Protein AF-A0A7X6VP36-F1 (afdb_monomer)

Nearest PDB structures (foldseek):
  6t76-assembly1_A  TM=3.256E-01  e=1.589E-01  Nostoc sp. PCC 7120 = FACHB-418
  8ui2-assembly1_B  TM=3.907E-01  e=6.949E-01  synthetic construct
  1vhf-assembly1_A  TM=4.736E-01  e=9.902E-01  Thermotoga maritima
  8umr-assembly1_B  TM=3.464E-01  e=6.176E-01  synthetic construct
  8t6c-assembly1_E  TM=4.194E-01  e=2.133E+00  synthetic construct

Foldseek 3Di:
DVVQLVQLVVQVVVPHARPAFDFDKDWDQDPNDIDTAGGKTKHFDDDVQRDRQADPPPGGPDDTKMKIFQLDQQQDVVRDPDRDDDDPVRNVVSNCGDDPQARMKIWADPPVPPVVVCPVVVVQVVCVVVVHLGWHKDKDWDWDQDPNDIDTPGIIITTGDPDQSSCVVPPPDNDPVDDDDDDADDDPDGDD

Mean predicted aligned error: 4.95 Å

Secondary structure (DSSP, 8-state):
-HHHHHHHHHHHTTT----PPEEEEEEEEETTEEEEEEEEEEEEE-SSS----EETTTEE-S--EEEEETT-----TTT-SSPPP--HHHHHHHHT--BTTBSEEEEEE-TT--TTS-HHHHHHHHHHHTT-----EEEEEEEEEETTEEEEEEEEEEEE--SHHHHHTT-SSS-SS---------SSS---

Structure (mmCIF, N/CA/C/O backbone):
data_AF-A0A7X6VP36-F1
#
_entry.id   AF-A0A7X6VP36-F1
#
loop_
_atom_site.group_PDB
_atom_site.id
_atom_site.type_symbol
_atom_site.label_atom_id
_atom_site.label_alt_id
_atom_site.label_comp_id
_atom_site.label_asym_id
_atom_site.label_entity_id
_atom_site.label_seq_id
_atom_site.pdbx_PDB_ins_code
_atom_site.Cartn_x
_atom_site.Cartn_y
_atom_site.Cartn_z
_atom_site.occupancy
_atom_site.B_iso_or_equiv
_atom_site.auth_seq_id
_atom_site.auth_comp_id
_atom_site.auth_asym_id
_atom_site.auth_atom_id
_atom_site.pdbx_PDB_model_num
ATOM 1 N N . MET A 1 1 ? 5.344 2.364 -13.047 1.00 89.88 1 MET A N 1
ATOM 2 C CA . MET A 1 1 ? 6.348 1.336 -12.686 1.00 89.88 1 MET A CA 1
ATOM 3 C C . MET A 1 1 ? 7.775 1.861 -12.739 1.00 89.88 1 MET A C 1
ATOM 5 O O . MET A 1 1 ? 8.412 1.843 -11.697 1.00 89.88 1 MET A O 1
ATOM 9 N N . ALA A 1 2 ? 8.239 2.433 -13.858 1.00 93.25 2 ALA A N 1
ATOM 10 C CA . ALA A 1 2 ? 9.587 3.017 -13.974 1.00 93.25 2 ALA A CA 1
ATOM 11 C C . ALA A 1 2 ? 10.001 3.934 -12.802 1.00 93.25 2 ALA A C 1
ATOM 13 O O . ALA A 1 2 ? 11.064 3.746 -12.230 1.00 93.25 2 ALA A O 1
ATOM 14 N N . LEU A 1 3 ? 9.132 4.860 -12.380 1.00 94.75 3 LEU A N 1
ATOM 15 C CA . LEU A 1 3 ? 9.426 5.753 -11.250 1.00 94.75 3 LEU A CA 1
ATOM 16 C C . LEU A 1 3 ? 9.590 5.017 -9.908 1.00 94.75 3 LEU A C 1
ATOM 18 O O . LEU A 1 3 ? 10.405 5.422 -9.092 1.00 94.75 3 LEU A O 1
ATOM 22 N N . ILE A 1 4 ? 8.841 3.932 -9.679 1.00 95.88 4 ILE A N 1
ATOM 23 C CA . ILE A 1 4 ? 8.968 3.118 -8.457 1.00 95.88 4 ILE A CA 1
ATOM 24 C C . ILE A 1 4 ? 10.295 2.346 -8.475 1.00 95.88 4 ILE A C 1
ATOM 26 O O . ILE A 1 4 ? 10.935 2.207 -7.439 1.00 95.88 4 ILE A O 1
ATOM 30 N N . GLN A 1 5 ? 10.707 1.853 -9.647 1.00 96.56 5 GLN A N 1
ATOM 31 C CA . GLN A 1 5 ? 12.003 1.198 -9.838 1.00 96.56 5 GLN A CA 1
ATOM 32 C C . GLN A 1 5 ? 13.158 2.181 -9.587 1.00 96.56 5 GLN A C 1
ATOM 34 O O . GLN A 1 5 ? 14.056 1.879 -8.810 1.00 96.56 5 GLN A O 1
ATOM 39 N N . GLN A 1 6 ? 13.080 3.387 -10.156 1.00 96.19 6 GLN A N 1
ATOM 40 C CA . GLN A 1 6 ? 14.066 4.449 -9.941 1.00 96.19 6 GLN A CA 1
ATOM 41 C C . GLN A 1 6 ? 14.167 4.852 -8.462 1.00 96.19 6 GLN A C 1
ATOM 43 O O . GLN A 1 6 ? 15.263 5.015 -7.933 1.00 96.19 6 GLN A O 1
ATOM 48 N N . ASP A 1 7 ? 13.026 4.979 -7.775 1.00 96.00 7 ASP A N 1
ATOM 49 C CA . ASP A 1 7 ? 13.000 5.243 -6.334 1.00 96.00 7 ASP A CA 1
ATOM 50 C C . ASP A 1 7 ? 13.691 4.143 -5.536 1.00 96.00 7 ASP A C 1
ATOM 52 O O . ASP A 1 7 ? 14.397 4.421 -4.569 1.00 96.00 7 ASP A O 1
ATOM 56 N N . TYR A 1 8 ? 13.461 2.885 -5.906 1.00 96.06 8 TYR A N 1
ATOM 57 C CA . TYR A 1 8 ? 14.106 1.761 -5.249 1.00 96.06 8 TYR A CA 1
ATOM 58 C C . TYR A 1 8 ? 15.624 1.820 -5.421 1.00 96.06 8 TYR A C 1
ATOM 60 O O . TYR A 1 8 ? 16.329 1.793 -4.419 1.00 96.06 8 TYR A O 1
ATOM 68 N N . GLU A 1 9 ? 16.116 1.976 -6.649 1.00 96.12 9 GLU A N 1
ATOM 69 C CA . GLU A 1 9 ? 17.551 2.054 -6.948 1.00 96.12 9 GLU A CA 1
ATOM 70 C C . GLU A 1 9 ? 18.235 3.209 -6.209 1.00 96.12 9 GLU A C 1
ATOM 72 O O . GLU A 1 9 ? 19.286 3.016 -5.596 1.00 96.12 9 GLU A O 1
ATOM 77 N N . TYR A 1 10 ? 17.612 4.394 -6.209 1.00 95.25 10 TYR A N 1
ATOM 78 C CA . TYR A 1 10 ? 18.145 5.562 -5.515 1.00 95.25 10 TYR A CA 1
ATOM 79 C C . TYR A 1 10 ? 18.281 5.307 -4.012 1.00 95.25 10 TYR A C 1
ATOM 81 O O . TYR A 1 10 ? 19.385 5.401 -3.481 1.00 95.25 10 TYR A O 1
ATOM 89 N N . TYR A 1 11 ? 17.200 4.926 -3.326 1.00 93.69 11 TYR A N 1
ATOM 90 C CA . TYR A 1 11 ? 17.241 4.733 -1.872 1.00 93.69 11 TYR A CA 1
ATOM 91 C C . TYR A 1 11 ? 18.073 3.518 -1.451 1.00 93.69 11 TYR A C 1
ATOM 93 O O . TYR A 1 11 ? 18.743 3.562 -0.420 1.00 93.69 11 TYR A O 1
ATOM 101 N N . GLN A 1 12 ? 18.101 2.463 -2.265 1.00 91.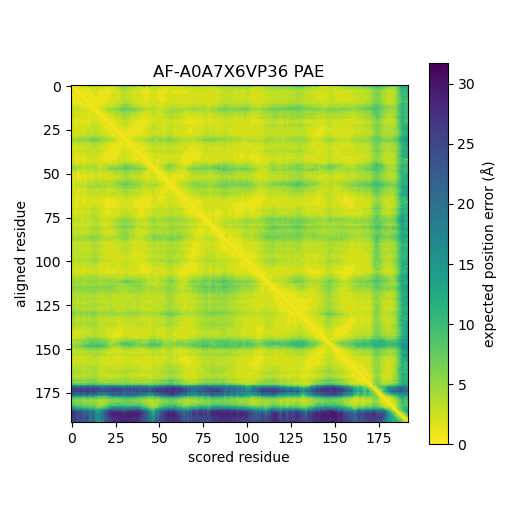56 12 GLN A N 1
ATOM 102 C CA . GLN A 1 12 ? 18.931 1.288 -2.014 1.00 91.56 12 GLN A CA 1
ATOM 103 C C . GLN A 1 12 ? 20.431 1.623 -2.048 1.00 91.56 12 GLN A C 1
ATOM 105 O O . GLN A 1 12 ? 21.197 0.988 -1.324 1.00 91.56 12 GLN A O 1
ATOM 110 N N . SER A 1 13 ? 20.855 2.624 -2.833 1.00 92.75 13 SER A N 1
ATOM 111 C CA . SER A 1 13 ? 22.270 3.024 -2.942 1.00 92.75 13 SER A CA 1
ATOM 112 C C . SER A 1 13 ? 22.881 3.560 -1.638 1.00 92.75 13 SER A C 1
ATOM 114 O O . SER A 1 13 ? 24.100 3.543 -1.482 1.00 92.75 13 SER A O 1
ATOM 116 N N . PHE A 1 14 ? 22.045 3.979 -0.685 1.00 91.75 14 PHE A N 1
ATOM 117 C CA . PHE A 1 14 ? 22.441 4.413 0.658 1.00 91.75 14 PHE A CA 1
ATOM 118 C C . PHE A 1 14 ? 21.705 3.626 1.756 1.00 91.75 14 PHE A C 1
ATOM 120 O O . PHE A 1 14 ? 21.411 4.159 2.823 1.00 91.75 14 PHE A O 1
ATOM 127 N N . ASP A 1 15 ? 21.404 2.352 1.470 1.00 87.81 15 ASP A N 1
ATOM 128 C CA . ASP A 1 15 ? 20.788 1.377 2.386 1.00 87.81 15 ASP A CA 1
ATOM 129 C C . ASP A 1 15 ? 19.490 1.870 3.047 1.00 87.81 15 ASP A C 1
ATOM 131 O O . ASP A 1 15 ? 19.207 1.654 4.226 1.00 87.81 15 ASP A O 1
ATOM 135 N N . SER A 1 16 ? 18.673 2.574 2.266 1.00 89.44 16 SER A N 1
ATOM 136 C CA . SER A 1 16 ? 17.416 3.150 2.718 1.00 89.44 16 SER A CA 1
ATOM 137 C C . SER A 1 16 ? 16.227 2.603 1.937 1.00 89.44 16 SER A C 1
ATOM 139 O O . SER A 1 16 ? 16.328 2.036 0.848 1.00 89.44 16 SER A O 1
ATOM 141 N N . LYS A 1 17 ? 15.038 2.772 2.515 1.00 90.38 17 LYS A N 1
ATOM 142 C CA . LYS A 1 17 ? 13.768 2.355 1.915 1.00 90.38 17 LYS A CA 1
ATOM 143 C C . LYS A 1 17 ? 13.077 3.590 1.374 1.00 90.38 17 LYS A C 1
ATOM 145 O O . LYS A 1 17 ? 12.781 4.497 2.145 1.00 90.38 17 LYS A O 1
ATOM 150 N N . SER A 1 18 ? 12.716 3.582 0.091 1.00 92.94 18 SER A N 1
ATOM 151 C CA . SER A 1 18 ? 11.994 4.721 -0.478 1.00 92.94 18 SER A CA 1
ATOM 152 C C . SER A 1 18 ? 10.676 5.004 0.272 1.00 92.94 18 SER A C 1
ATOM 154 O O . SER A 1 18 ? 9.800 4.123 0.376 1.00 92.94 18 SER A O 1
ATOM 156 N N . PRO A 1 19 ? 10.495 6.234 0.788 1.00 92.69 19 PRO A N 1
ATOM 157 C CA . PRO A 1 19 ? 9.240 6.690 1.367 1.00 92.69 19 PRO A CA 1
ATOM 158 C C . PRO A 1 19 ? 8.279 7.242 0.301 1.00 92.69 19 PRO A C 1
ATOM 160 O O . PRO A 1 19 ? 7.146 7.601 0.627 1.00 92.69 19 PRO A O 1
ATOM 163 N N . ILE A 1 20 ? 8.714 7.346 -0.958 1.00 96.50 20 ILE A N 1
ATOM 164 C CA . ILE A 1 20 ? 8.001 8.068 -2.013 1.00 96.50 20 ILE A CA 1
ATOM 165 C C . ILE A 1 20 ? 6.844 7.219 -2.546 1.00 96.50 20 ILE A C 1
ATOM 167 O O . ILE A 1 20 ? 7.016 6.051 -2.886 1.00 96.50 20 ILE A O 1
ATOM 171 N N . TYR A 1 21 ? 5.655 7.820 -2.629 1.00 97.81 21 TYR A N 1
ATOM 172 C CA . TYR A 1 21 ? 4.496 7.243 -3.309 1.00 97.81 21 TYR A CA 1
ATOM 173 C C . TYR A 1 21 ? 4.390 7.804 -4.720 1.00 97.81 21 TYR A C 1
ATOM 175 O O . TYR A 1 21 ? 4.393 9.015 -4.909 1.00 97.81 21 TYR A O 1
ATOM 183 N N . ARG A 1 22 ? 4.224 6.943 -5.718 1.00 96.94 22 ARG A N 1
ATOM 184 C CA . ARG A 1 22 ? 3.915 7.349 -7.092 1.00 96.94 22 ARG A CA 1
ATOM 185 C C . ARG A 1 22 ? 2.406 7.336 -7.315 1.00 96.94 22 ARG A C 1
ATOM 187 O O . ARG A 1 22 ? 1.693 6.614 -6.629 1.00 96.94 22 ARG A O 1
ATOM 194 N N . LYS A 1 23 ? 1.913 8.180 -8.221 1.00 96.31 23 LYS A N 1
ATOM 195 C CA . LYS A 1 23 ? 0.483 8.244 -8.554 1.00 96.31 23 LYS A CA 1
ATOM 196 C C . LYS A 1 23 ? 0.081 7.002 -9.352 1.00 96.31 23 LYS A C 1
ATOM 198 O O . LYS A 1 23 ? 0.800 6.617 -10.274 1.00 96.31 23 LYS A O 1
ATOM 203 N N . ALA A 1 24 ? -1.053 6.416 -9.001 1.00 96.44 24 ALA A N 1
ATOM 204 C CA . ALA A 1 24 ? -1.748 5.399 -9.775 1.00 96.44 24 ALA A CA 1
ATOM 205 C C . ALA A 1 24 ? -3.251 5.507 -9.518 1.00 96.44 24 ALA A C 1
ATOM 207 O O . ALA A 1 24 ? -3.659 5.939 -8.442 1.00 96.44 24 ALA A O 1
ATOM 208 N N . ASP A 1 25 ? -4.060 5.067 -10.469 1.00 97.44 25 ASP A N 1
ATOM 209 C CA . ASP A 1 25 ? -5.490 4.888 -10.245 1.00 97.44 25 ASP A CA 1
ATOM 210 C C . ASP A 1 25 ? -5.743 3.443 -9.823 1.00 97.44 25 ASP A C 1
ATOM 212 O O . ASP A 1 25 ? -5.027 2.524 -10.233 1.00 97.44 25 ASP A O 1
ATOM 216 N N . VAL A 1 26 ? -6.727 3.235 -8.954 1.00 97.50 26 VAL A N 1
ATOM 217 C CA . VAL A 1 26 ? -7.024 1.915 -8.398 1.00 97.50 26 VAL A CA 1
ATOM 218 C C . VAL A 1 26 ? -8.506 1.622 -8.536 1.00 97.50 26 VAL A C 1
ATOM 220 O O . VAL A 1 26 ? -9.356 2.435 -8.180 1.00 97.50 26 VAL A O 1
ATOM 223 N N . THR A 1 27 ? -8.798 0.418 -9.020 1.00 97.75 27 THR A N 1
ATOM 224 C CA . THR A 1 27 ? -10.148 -0.138 -9.069 1.00 97.75 27 THR A CA 1
ATOM 225 C C . THR A 1 27 ? -10.225 -1.337 -8.134 1.00 97.75 27 THR A C 1
ATOM 227 O O . THR A 1 27 ? -9.460 -2.288 -8.286 1.00 97.75 27 THR A O 1
ATOM 230 N N . PHE A 1 28 ? -11.163 -1.313 -7.191 1.00 97.44 28 PHE A N 1
ATOM 231 C CA . PHE A 1 28 ? -11.532 -2.477 -6.390 1.00 97.44 28 PHE A CA 1
ATOM 232 C C . PHE A 1 28 ? -12.820 -3.071 -6.936 1.00 97.44 28 PHE A C 1
ATOM 234 O O . PHE A 1 28 ? -13.793 -2.351 -7.148 1.00 97.44 28 PHE A O 1
ATOM 241 N N . ILE A 1 29 ? -12.832 -4.386 -7.134 1.00 97.38 29 ILE A N 1
ATOM 242 C CA . ILE A 1 29 ? -14.022 -5.134 -7.535 1.00 97.38 29 ILE A CA 1
ATOM 243 C C . ILE A 1 29 ? -14.339 -6.103 -6.400 1.00 97.38 29 ILE A C 1
ATOM 245 O O . ILE A 1 29 ? -13.592 -7.053 -6.172 1.00 97.38 29 ILE A O 1
ATOM 249 N N . ILE A 1 30 ? -15.418 -5.844 -5.666 1.00 96.00 30 ILE A N 1
ATOM 250 C CA . ILE A 1 30 ? -15.816 -6.620 -4.485 1.00 96.00 30 ILE A CA 1
ATOM 251 C C . ILE A 1 30 ? -17.240 -7.100 -4.709 1.00 96.00 30 ILE A C 1
ATOM 253 O O . ILE A 1 30 ? -18.152 -6.286 -4.826 1.00 96.00 30 ILE A O 1
ATOM 257 N N . ASN A 1 31 ? -17.439 -8.417 -4.793 1.00 95.25 31 ASN A N 1
ATOM 258 C CA . ASN A 1 31 ? -18.754 -9.025 -5.033 1.00 95.25 31 ASN A CA 1
ATOM 259 C C . ASN A 1 31 ? -19.493 -8.413 -6.245 1.00 95.25 31 ASN A C 1
ATOM 261 O O . ASN A 1 31 ? -20.701 -8.200 -6.207 1.00 95.25 31 ASN A O 1
ATOM 265 N N . GLY A 1 32 ? -18.750 -8.080 -7.308 1.00 95.69 32 GLY A N 1
ATOM 266 C CA . GLY A 1 32 ? -19.277 -7.445 -8.524 1.00 95.69 32 GLY A CA 1
ATOM 267 C C . GLY A 1 32 ? -19.464 -5.923 -8.448 1.00 95.69 32 GLY A C 1
ATOM 268 O O . GLY A 1 32 ? -19.711 -5.301 -9.476 1.00 95.69 32 GLY A O 1
ATOM 269 N N . VAL A 1 33 ? -19.301 -5.304 -7.275 1.00 97.38 33 VAL A N 1
ATOM 270 C CA . VAL A 1 33 ? -19.364 -3.846 -7.102 1.00 97.38 33 VAL A CA 1
ATOM 271 C C . VAL A 1 33 ? -17.997 -3.228 -7.373 1.00 97.38 33 VAL A C 1
ATOM 273 O O . VAL A 1 33 ? -16.982 -3.695 -6.854 1.00 97.38 33 VAL A O 1
ATOM 276 N N . ILE A 1 34 ? -17.982 -2.169 -8.182 1.00 97.75 34 ILE A N 1
ATOM 277 C CA . ILE A 1 34 ? -16.771 -1.462 -8.598 1.00 97.75 34 ILE A CA 1
ATOM 278 C C . ILE A 1 34 ? -16.602 -0.195 -7.756 1.00 97.75 34 ILE A C 1
ATOM 280 O O . ILE A 1 34 ? -17.493 0.651 -7.711 1.00 97.75 34 ILE A O 1
ATOM 284 N N . TYR A 1 35 ? -15.430 -0.042 -7.144 1.00 97.56 35 TYR A N 1
ATOM 285 C CA . TYR A 1 35 ? -15.003 1.172 -6.455 1.00 97.56 35 TYR A CA 1
ATOM 286 C C . TYR A 1 35 ? -13.754 1.717 -7.139 1.00 97.56 35 TYR A C 1
ATOM 288 O O . TYR A 1 35 ? -12.720 1.048 -7.166 1.00 97.56 35 TYR A O 1
ATOM 296 N N . PHE A 1 36 ? -13.841 2.927 -7.680 1.00 97.75 36 PHE A N 1
ATOM 297 C CA . PHE A 1 36 ? -12.750 3.566 -8.407 1.00 97.75 36 PHE A CA 1
ATOM 298 C C . PHE A 1 36 ? -12.174 4.742 -7.618 1.00 97.75 36 PHE A C 1
ATOM 300 O O . PHE A 1 36 ? -12.916 5.567 -7.086 1.00 97.75 36 PHE A O 1
ATOM 307 N N . TYR A 1 37 ? -10.846 4.810 -7.552 1.00 97.94 37 TYR A N 1
ATOM 308 C CA . TYR A 1 37 ? -10.106 5.869 -6.882 1.00 97.94 37 TYR A CA 1
ATOM 309 C C . TYR A 1 37 ? -8.991 6.383 -7.788 1.00 97.94 37 TYR A C 1
ATOM 311 O O . TYR A 1 37 ? -8.034 5.663 -8.075 1.00 97.94 37 TYR A O 1
ATOM 319 N N . GLU A 1 38 ? -9.082 7.654 -8.164 1.00 97.31 38 GLU A N 1
ATOM 320 C CA . GLU A 1 38 ? -8.028 8.341 -8.910 1.00 97.31 38 GLU A CA 1
ATOM 321 C C . GLU A 1 38 ? -6.899 8.814 -7.996 1.00 97.31 38 GLU A C 1
ATOM 323 O O . GLU A 1 38 ? -7.114 9.158 -6.825 1.00 97.31 38 GLU A O 1
ATOM 328 N N . GLU A 1 39 ? -5.691 8.908 -8.544 1.00 96.50 39 GLU A N 1
ATOM 329 C CA . GLU A 1 39 ? -4.514 9.456 -7.871 1.00 96.50 39 GLU A CA 1
ATOM 330 C C . GLU A 1 39 ? -4.307 8.868 -6.459 1.00 96.50 39 GLU A C 1
ATOM 332 O O . GLU A 1 39 ? -4.169 9.591 -5.466 1.00 96.50 39 GLU A O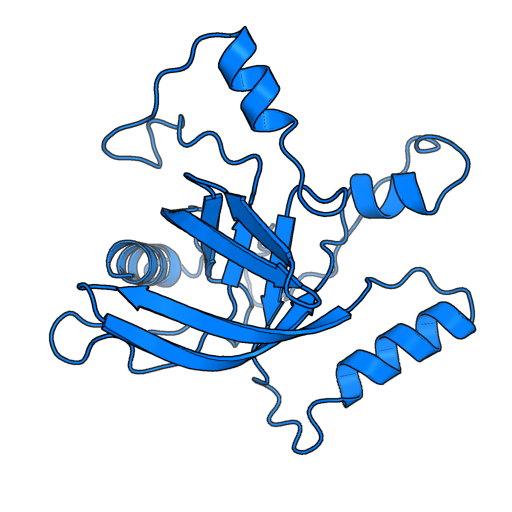 1
ATOM 337 N N . VAL A 1 40 ? -4.333 7.546 -6.339 1.00 98.31 40 VAL A N 1
ATOM 338 C CA . VAL A 1 40 ? -3.893 6.814 -5.149 1.00 98.31 40 VAL A CA 1
ATOM 339 C C . VAL A 1 40 ? -2.366 6.755 -5.149 1.00 98.31 40 VAL A C 1
ATOM 341 O O . VAL A 1 40 ? -1.715 6.609 -6.185 1.00 98.31 40 VAL A O 1
ATOM 344 N N . GLY A 1 41 ? -1.757 6.904 -3.976 1.00 98.25 41 GLY A N 1
ATOM 345 C CA . GLY A 1 41 ? -0.322 6.702 -3.824 1.00 98.25 41 GLY A CA 1
ATOM 346 C C . GLY A 1 41 ? 0.003 5.215 -3.830 1.00 98.25 41 GLY A C 1
ATOM 347 O O . GLY A 1 41 ? -0.566 4.484 -3.033 1.00 98.25 41 GLY A O 1
ATOM 348 N N . ILE A 1 42 ? 0.959 4.775 -4.644 1.00 98.06 42 ILE A N 1
ATOM 349 C CA . ILE A 1 42 ? 1.510 3.415 -4.639 1.00 98.06 42 ILE A CA 1
ATOM 350 C C . ILE A 1 42 ? 3.030 3.450 -4.445 1.0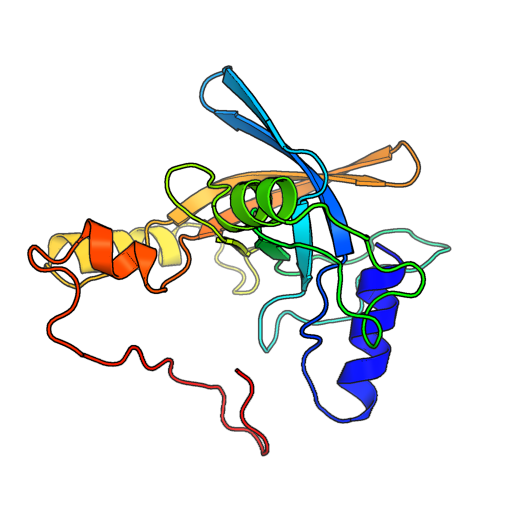0 98.06 42 ILE A C 1
ATOM 352 O O . ILE A 1 42 ? 3.727 4.256 -5.062 1.00 98.06 42 ILE A O 1
ATOM 356 N N . ARG A 1 43 ? 3.571 2.582 -3.586 1.00 97.12 43 ARG A N 1
ATOM 357 C CA . ARG A 1 43 ? 5.027 2.414 -3.409 1.00 97.12 43 ARG A CA 1
ATOM 358 C C . ARG A 1 43 ? 5.420 0.990 -3.058 1.00 97.12 43 ARG A C 1
ATOM 360 O O . ARG A 1 43 ? 4.572 0.206 -2.638 1.00 97.12 43 ARG A O 1
ATOM 367 N N . MET A 1 44 ? 6.716 0.687 -3.142 1.00 96.19 44 MET A N 1
ATOM 368 C CA . MET A 1 44 ? 7.249 -0.594 -2.676 1.00 96.19 44 MET A CA 1
ATOM 369 C C . MET A 1 44 ? 7.180 -0.750 -1.153 1.00 96.19 44 MET A C 1
ATOM 371 O O . MET A 1 44 ? 7.516 0.166 -0.389 1.00 96.19 44 MET A O 1
ATOM 375 N N . LYS A 1 45 ? 6.875 -1.967 -0.700 1.00 93.50 45 LYS A N 1
ATOM 376 C CA . LYS A 1 45 ? 6.879 -2.347 0.715 1.00 93.50 45 LYS A CA 1
ATOM 377 C C . LYS A 1 45 ? 7.737 -3.593 0.991 1.00 93.50 45 LYS A C 1
ATOM 379 O O . LYS A 1 45 ? 7.972 -4.420 0.118 1.00 93.50 45 LYS A O 1
ATOM 384 N N . GLY A 1 46 ? 8.165 -3.710 2.250 1.00 89.12 46 GLY A N 1
ATOM 385 C CA . GLY A 1 46 ? 8.765 -4.902 2.856 1.00 89.12 46 GLY A CA 1
ATOM 386 C C . GLY A 1 46 ? 10.293 -4.911 2.856 1.00 89.12 46 GLY A C 1
ATOM 387 O O . GLY A 1 46 ? 10.937 -4.193 2.101 1.00 89.12 46 GLY A O 1
ATOM 388 N N . ASN A 1 47 ? 10.889 -5.652 3.784 1.00 82.88 47 ASN A N 1
ATOM 389 C CA . ASN A 1 47 ? 12.338 -5.599 4.002 1.00 82.88 47 ASN A CA 1
ATOM 390 C C . ASN A 1 47 ? 13.076 -6.471 2.984 1.00 82.88 47 ASN A C 1
ATOM 392 O O . ASN A 1 47 ? 13.941 -5.986 2.275 1.00 82.88 47 ASN A O 1
ATOM 396 N N . THR A 1 48 ? 12.663 -7.731 2.857 1.00 83.81 48 THR A N 1
ATOM 397 C CA . THR A 1 48 ? 13.274 -8.729 1.963 1.00 83.81 48 THR A CA 1
ATOM 398 C C . THR A 1 48 ? 12.545 -8.880 0.624 1.00 83.81 48 THR A C 1
ATOM 400 O O . THR A 1 48 ? 12.970 -9.637 -0.244 1.00 83.81 48 THR A O 1
ATOM 403 N N . SER A 1 49 ? 11.415 -8.190 0.453 1.00 87.88 49 SER A N 1
ATOM 404 C CA . SER A 1 49 ? 10.584 -8.214 -0.758 1.00 87.88 49 SER A CA 1
ATOM 405 C C . SER A 1 49 ? 10.845 -7.042 -1.703 1.00 87.88 49 SER A C 1
ATOM 407 O O . SER A 1 49 ? 10.277 -7.022 -2.792 1.00 87.88 49 SER A O 1
ATOM 409 N N . ARG A 1 50 ? 11.638 -6.049 -1.279 1.00 90.81 50 ARG A N 1
ATOM 410 C CA . ARG A 1 50 ? 12.076 -4.932 -2.123 1.00 90.81 50 ARG A CA 1
ATOM 411 C C . ARG A 1 50 ? 13.248 -5.395 -2.973 1.00 90.81 50 ARG A C 1
ATOM 413 O O . ARG A 1 50 ? 14.255 -5.844 -2.437 1.00 90.81 50 ARG A O 1
ATOM 420 N N . ARG A 1 51 ? 13.069 -5.321 -4.283 1.00 93.31 51 ARG A N 1
ATOM 421 C CA . ARG A 1 51 ? 14.017 -5.775 -5.297 1.00 93.31 51 ARG A CA 1
ATOM 422 C C . ARG A 1 51 ? 13.701 -5.093 -6.617 1.00 93.31 51 ARG A C 1
ATOM 424 O O . ARG A 1 51 ? 12.612 -4.535 -6.778 1.00 93.31 51 ARG A O 1
ATOM 431 N N . ASN A 1 52 ? 14.637 -5.192 -7.554 1.00 96.12 52 ASN A N 1
ATOM 432 C CA . ASN A 1 52 ? 14.373 -4.836 -8.939 1.00 96.12 52 ASN A CA 1
ATOM 433 C C . ASN A 1 52 ? 13.214 -5.688 -9.455 1.00 96.12 52 ASN A C 1
ATOM 435 O O . ASN A 1 52 ? 13.183 -6.895 -9.226 1.00 96.12 52 ASN A O 1
ATOM 439 N N . PHE A 1 53 ? 12.256 -5.039 -10.102 1.00 95.44 53 PHE A N 1
ATOM 440 C CA . PHE A 1 53 ? 11.022 -5.694 -10.536 1.00 95.44 53 PHE A CA 1
ATOM 441 C C . PHE A 1 53 ? 10.548 -5.232 -11.905 1.00 95.44 53 PHE A C 1
ATOM 443 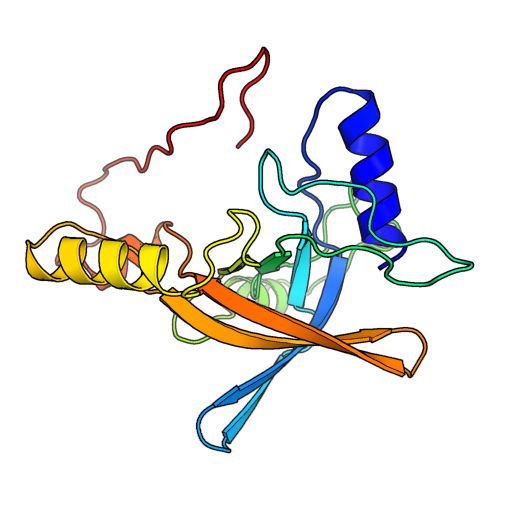O O . PHE A 1 53 ? 9.678 -5.865 -12.491 1.00 95.44 53 PHE A O 1
ATOM 450 N N . TYR A 1 54 ? 11.077 -4.111 -12.397 1.00 95.38 54 TYR A N 1
ATOM 451 C CA . TYR A 1 54 ? 10.670 -3.520 -13.656 1.00 95.38 54 TYR A CA 1
ATOM 452 C C . TYR A 1 54 ? 11.882 -3.019 -14.432 1.00 95.38 54 TYR A C 1
ATOM 454 O O . TYR A 1 54 ? 12.765 -2.390 -13.857 1.00 95.38 54 TYR A O 1
ATOM 462 N N . ASN A 1 55 ? 11.899 -3.219 -15.747 1.00 93.81 55 ASN A N 1
ATOM 463 C CA . ASN A 1 55 ? 12.803 -2.501 -16.638 1.00 93.81 55 ASN A CA 1
ATOM 464 C C . ASN A 1 55 ? 12.089 -2.110 -17.948 1.00 93.81 55 ASN A C 1
ATOM 466 O O . ASN A 1 55 ? 11.046 -2.676 -18.286 1.00 93.81 55 ASN A O 1
ATOM 470 N N . PRO A 1 56 ? 12.599 -1.117 -18.701 1.00 91.00 56 PRO A N 1
ATOM 471 C CA . PRO A 1 56 ? 11.927 -0.654 -19.910 1.00 91.00 56 PRO A CA 1
ATOM 472 C C . PRO A 1 56 ? 11.833 -1.682 -21.044 1.00 91.00 56 PRO A C 1
ATOM 474 O O . PRO A 1 56 ? 10.981 -1.490 -21.913 1.00 91.00 56 PRO A O 1
ATOM 477 N N . TYR A 1 57 ? 12.671 -2.718 -21.056 1.00 91.25 57 TYR A N 1
ATOM 478 C CA . TYR A 1 57 ? 12.747 -3.704 -22.135 1.00 91.25 57 TYR A CA 1
ATOM 479 C C . TYR A 1 57 ? 11.793 -4.883 -21.898 1.00 91.25 57 TYR A C 1
ATOM 481 O O . TYR A 1 57 ? 11.044 -5.247 -22.797 1.00 91.25 57 TYR A O 1
ATOM 489 N N . GLU A 1 58 ? 11.761 -5.419 -20.679 1.00 90.12 58 GLU A N 1
ATOM 490 C CA . GLU A 1 58 ? 10.981 -6.606 -20.300 1.00 90.12 58 GLU A CA 1
ATOM 491 C C . GLU A 1 58 ? 9.632 -6.254 -19.655 1.00 90.12 58 GLU A C 1
ATOM 493 O O . GLU A 1 58 ? 8.714 -7.066 -19.648 1.00 90.12 58 GLU A O 1
ATOM 498 N N . GLY A 1 59 ? 9.470 -5.030 -19.141 1.00 91.25 59 GLY A N 1
ATOM 499 C CA . GLY A 1 59 ? 8.306 -4.672 -18.332 1.00 91.25 59 GLY A CA 1
ATOM 500 C C . GLY A 1 59 ? 8.482 -5.123 -16.886 1.00 91.25 59 GLY A C 1
ATOM 501 O O . GLY A 1 59 ? 9.577 -4.982 -16.340 1.00 91.25 59 GLY A O 1
ATOM 502 N N . VAL A 1 60 ? 7.405 -5.579 -16.241 1.00 92.25 60 VAL A N 1
ATOM 503 C CA . VAL A 1 60 ? 7.489 -6.154 -14.895 1.00 92.25 60 VAL A CA 1
ATOM 504 C C . VAL A 1 60 ? 8.000 -7.588 -15.027 1.00 92.25 60 VAL A C 1
ATOM 506 O O . VAL A 1 60 ? 7.351 -8.429 -15.630 1.00 92.25 60 VAL A O 1
ATOM 509 N N . PHE A 1 61 ? 9.185 -7.862 -14.491 1.00 93.06 61 PHE A N 1
ATOM 510 C CA . PHE A 1 61 ? 9.802 -9.194 -14.520 1.00 93.06 61 PHE A CA 1
ATOM 511 C C . PHE A 1 61 ? 9.812 -9.856 -13.140 1.00 93.06 61 PHE A C 1
ATOM 513 O O . PHE A 1 61 ? 10.245 -10.998 -12.997 1.00 93.06 61 PHE A O 1
ATOM 520 N N . ASP A 1 62 ? 9.363 -9.138 -12.105 1.00 93.94 62 ASP A N 1
ATOM 521 C CA . ASP A 1 62 ? 9.342 -9.664 -10.752 1.00 93.94 62 ASP A CA 1
ATOM 522 C C . ASP A 1 62 ? 8.189 -9.123 -9.901 1.00 93.94 62 ASP A C 1
ATOM 524 O O . ASP A 1 62 ? 7.621 -8.062 -10.160 1.00 93.94 62 ASP A O 1
ATOM 528 N N . ILE A 1 63 ? 7.866 -9.850 -8.830 1.00 93.50 63 ILE A N 1
ATOM 529 C CA . ILE A 1 63 ? 6.756 -9.526 -7.927 1.00 93.50 63 ILE A CA 1
ATOM 530 C C . ILE A 1 63 ? 7.287 -8.912 -6.626 1.00 93.50 63 ILE A C 1
ATOM 532 O 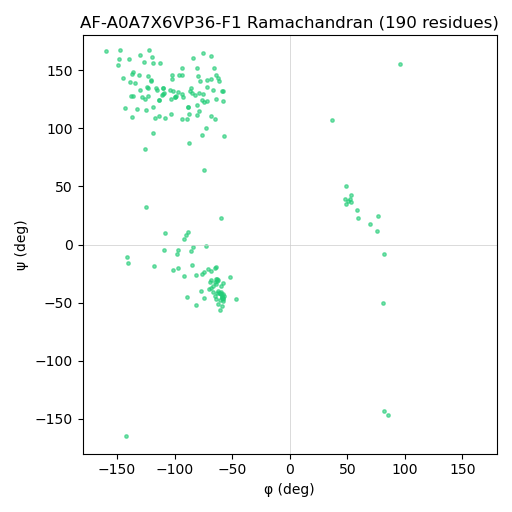O . ILE A 1 63 ? 8.206 -9.438 -5.983 1.00 93.50 63 ILE A O 1
ATOM 536 N N . ILE A 1 64 ? 6.678 -7.805 -6.203 1.00 95.62 64 ILE A N 1
ATOM 537 C CA . ILE A 1 64 ? 7.020 -7.062 -4.983 1.00 95.62 64 ILE A CA 1
ATOM 538 C C . ILE A 1 64 ? 5.775 -6.778 -4.144 1.00 95.62 64 ILE A C 1
ATOM 540 O O . ILE A 1 64 ? 4.650 -6.920 -4.615 1.00 95.62 64 ILE A O 1
ATOM 544 N N . HIS A 1 65 ? 5.952 -6.423 -2.869 1.00 96.69 65 HIS A N 1
ATOM 545 C CA . HIS A 1 65 ? 4.828 -5.917 -2.077 1.00 96.69 65 HIS A CA 1
ATOM 546 C C . HIS A 1 65 ? 4.584 -4.449 -2.419 1.00 96.69 65 HIS A C 1
ATOM 548 O O . HIS A 1 65 ? 5.535 -3.679 -2.593 1.00 96.69 65 HIS A O 1
ATOM 554 N N . TYR A 1 66 ? 3.319 -4.047 -2.410 1.00 97.12 66 TYR A N 1
ATOM 555 C CA . TYR A 1 66 ? 2.920 -2.658 -2.572 1.00 97.12 66 TYR A CA 1
ATOM 556 C C . TYR A 1 66 ? 2.313 -2.115 -1.285 1.00 97.12 66 TYR A C 1
ATOM 558 O O . TYR A 1 66 ? 1.793 -2.848 -0.447 1.00 97.12 66 TYR A O 1
ATOM 566 N N . LYS A 1 67 ? 2.376 -0.799 -1.137 1.00 98.00 67 LYS A N 1
ATOM 567 C CA . LYS A 1 67 ? 1.570 -0.053 -0.182 1.00 98.00 67 LYS A CA 1
ATOM 568 C C . LYS A 1 67 ? 0.781 1.002 -0.931 1.00 98.00 67 LYS A C 1
ATOM 570 O O . LYS A 1 67 ? 1.379 1.790 -1.666 1.00 98.00 67 LYS A O 1
ATOM 575 N N . LEU A 1 68 ? -0.526 1.011 -0.711 1.00 98.44 68 LEU A N 1
ATOM 576 C CA . LEU A 1 68 ? -1.449 2.016 -1.206 1.00 98.44 68 LEU A CA 1
ATOM 577 C C . LEU A 1 68 ? -1.696 3.087 -0.138 1.00 98.44 68 LEU A C 1
ATOM 579 O O . LEU A 1 68 ? -1.703 2.791 1.058 1.00 98.44 68 LEU A O 1
ATOM 583 N N . SER A 1 69 ? -1.893 4.326 -0.577 1.00 98.25 69 SER A N 1
ATOM 584 C CA . SER A 1 69 ? -2.236 5.479 0.255 1.00 98.25 69 SER A CA 1
ATOM 585 C C . SER A 1 69 ? -3.326 6.299 -0.432 1.00 98.25 69 SER A C 1
ATOM 587 O O . SER A 1 69 ? -3.081 6.949 -1.451 1.00 98.25 69 SER A O 1
ATOM 589 N N . PHE A 1 70 ? -4.536 6.273 0.120 1.00 98.19 70 PHE A N 1
ATOM 590 C CA . PHE A 1 70 ? -5.692 7.005 -0.401 1.00 98.19 70 PHE A CA 1
ATOM 591 C C . PHE A 1 70 ? -5.615 8.498 -0.072 1.00 98.19 70 PHE A C 1
ATOM 593 O O . PHE A 1 70 ? -6.125 9.316 -0.840 1.00 98.19 70 PHE A O 1
ATOM 600 N N . SER A 1 71 ? -4.902 8.855 0.999 1.00 97.31 71 SER A N 1
ATOM 601 C CA . SER A 1 71 ? -4.738 10.224 1.493 1.00 97.31 71 SER A CA 1
ATOM 602 C C . SER A 1 71 ? -3.503 10.957 0.944 1.00 97.31 71 SER A C 1
ATOM 604 O O . SER A 1 71 ? -3.222 12.091 1.336 1.00 97.31 71 SER A O 1
ATOM 606 N N . GLN A 1 72 ? -2.755 10.349 0.011 1.00 97.56 72 GLN A N 1
ATOM 607 C CA . GLN A 1 72 ? -1.539 10.947 -0.547 1.00 97.56 72 GLN A CA 1
ATOM 608 C C . GLN A 1 72 ? -1.834 12.247 -1.325 1.00 97.56 72 GLN A C 1
ATOM 610 O O . GLN A 1 72 ? -2.631 12.273 -2.267 1.00 97.56 72 GLN A O 1
ATOM 615 N N . THR A 1 73 ? -1.147 13.327 -0.942 1.00 97.06 73 THR A N 1
ATOM 616 C CA . THR A 1 73 ? -1.338 14.688 -1.479 1.00 97.06 73 THR A CA 1
ATOM 617 C C . THR A 1 73 ? -0.434 15.019 -2.667 1.00 97.06 73 THR A C 1
ATOM 619 O O . THR A 1 73 ? -0.817 15.817 -3.514 1.00 97.06 73 THR A O 1
ATOM 622 N N . PHE A 1 74 ? 0.737 14.383 -2.773 1.00 97.12 74 PHE A N 1
ATOM 623 C CA . PHE A 1 74 ? 1.721 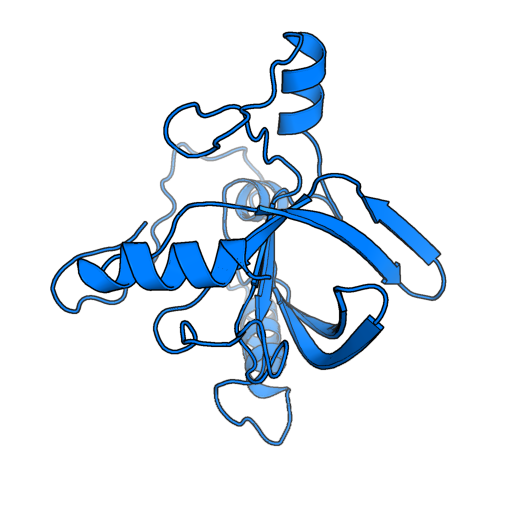14.607 -3.850 1.00 97.12 74 PHE A CA 1
ATOM 624 C C . PHE A 1 74 ? 2.234 16.056 -3.975 1.00 97.12 74 PHE A C 1
ATOM 626 O O . PHE A 1 74 ? 2.573 16.496 -5.066 1.00 97.12 74 PHE A O 1
ATOM 633 N N . ASP A 1 75 ? 2.282 16.792 -2.869 1.00 96.25 75 ASP A N 1
ATOM 634 C CA . ASP A 1 75 ? 2.558 18.236 -2.783 1.00 96.25 75 ASP A CA 1
ATOM 635 C C . ASP A 1 75 ? 3.939 18.569 -2.186 1.00 96.25 75 ASP A C 1
ATOM 637 O O . ASP A 1 75 ? 4.215 19.716 -1.865 1.00 96.25 75 ASP A O 1
ATOM 641 N N . ASN A 1 76 ? 4.809 17.571 -2.000 1.00 95.00 76 ASN A N 1
ATOM 642 C CA . ASN A 1 76 ? 6.159 17.775 -1.470 1.00 95.00 76 ASN A CA 1
ATOM 643 C C . ASN A 1 76 ? 7.158 18.067 -2.605 1.00 95.00 76 ASN A C 1
ATOM 645 O O . ASN A 1 76 ? 7.372 17.214 -3.470 1.00 95.00 76 ASN A O 1
ATOM 649 N N . GLU A 1 77 ? 7.772 19.248 -2.567 1.00 94.75 77 GLU A N 1
ATOM 650 C CA . GLU A 1 77 ? 8.684 19.749 -3.605 1.00 94.75 77 GLU A CA 1
ATOM 651 C C . GLU A 1 77 ? 9.970 18.925 -3.740 1.00 94.75 77 GLU A C 1
ATOM 653 O O . GLU A 1 77 ? 10.443 18.708 -4.851 1.00 94.75 77 GLU A O 1
ATOM 658 N N . ASP A 1 78 ? 10.466 18.351 -2.643 1.00 91.94 78 ASP A N 1
ATOM 659 C CA . ASP A 1 78 ? 11.682 17.530 -2.655 1.00 91.94 78 ASP A CA 1
ATOM 660 C C . ASP A 1 78 ? 11.459 16.134 -3.266 1.00 91.94 78 ASP A C 1
ATOM 662 O O . ASP A 1 78 ? 12.396 15.475 -3.714 1.00 91.94 78 ASP A O 1
ATOM 666 N N . ARG A 1 79 ? 10.215 15.633 -3.258 1.00 90.25 79 ARG A N 1
ATOM 667 C CA . ARG A 1 79 ? 9.873 14.253 -3.664 1.00 90.25 79 ARG A CA 1
ATOM 668 C C . ARG A 1 79 ? 9.284 14.152 -5.068 1.00 90.25 79 ARG A C 1
ATOM 670 O O . ARG A 1 79 ? 9.278 13.063 -5.656 1.00 90.25 79 ARG A O 1
ATOM 677 N N . TYR A 1 80 ? 8.727 15.241 -5.591 1.00 94.44 80 TYR A N 1
ATOM 678 C CA . TYR A 1 80 ? 7.970 15.234 -6.840 1.00 94.44 80 TYR A CA 1
ATOM 679 C C . TYR A 1 80 ? 8.488 16.302 -7.794 1.00 94.44 80 TYR A C 1
ATOM 681 O O . TYR A 1 80 ? 8.512 17.472 -7.454 1.00 94.44 80 TYR A O 1
ATOM 689 N N . LEU A 1 81 ? 8.814 15.904 -9.027 1.00 90.75 81 LEU A N 1
ATOM 690 C CA . LEU A 1 81 ? 9.246 16.841 -10.071 1.00 90.75 81 LEU A CA 1
ATOM 691 C C . LEU A 1 81 ? 8.180 17.904 -10.381 1.00 90.75 81 LEU A C 1
ATOM 693 O O . LEU A 1 81 ? 8.509 19.050 -10.647 1.00 90.75 81 LEU A O 1
ATOM 697 N N . ASN A 1 82 ? 6.906 17.506 -10.330 1.00 92.56 82 ASN A N 1
ATOM 698 C CA . ASN A 1 82 ? 5.751 18.384 -10.501 1.00 92.56 82 ASN A CA 1
ATOM 699 C C . ASN A 1 82 ? 4.821 18.216 -9.286 1.00 92.56 82 ASN A C 1
ATOM 701 O O . ASN A 1 82 ? 3.881 17.409 -9.345 1.00 92.56 82 ASN A O 1
ATOM 705 N N . PRO A 1 83 ? 5.112 18.893 -8.161 1.00 95.88 83 PRO A N 1
ATOM 706 C CA . PRO A 1 83 ? 4.289 18.837 -6.960 1.00 95.88 83 PRO A CA 1
ATOM 707 C C . PRO A 1 83 ? 2.885 19.362 -7.248 1.00 95.88 83 PRO A C 1
ATOM 709 O O . PRO A 1 83 ? 2.697 20.332 -7.981 1.00 95.88 83 PRO A O 1
ATOM 712 N N . LYS A 1 84 ? 1.875 18.711 -6.676 1.00 95.81 84 LYS A N 1
ATOM 713 C CA . LYS A 1 84 ? 0.490 19.150 -6.813 1.00 95.81 84 LYS A CA 1
ATOM 714 C C . LYS A 1 84 ? 0.246 20.358 -5.915 1.00 95.81 84 LYS A C 1
ATOM 716 O O . LYS A 1 84 ? 0.438 20.278 -4.705 1.00 95.81 84 LYS A O 1
ATOM 721 N N . VAL A 1 85 ? -0.226 21.443 -6.513 1.00 96.44 85 VAL A N 1
ATOM 722 C CA . VAL A 1 85 ? -0.734 22.608 -5.787 1.00 96.44 85 VAL A CA 1
ATOM 723 C C . VAL A 1 85 ? -2.200 22.353 -5.456 1.00 96.44 85 VAL A C 1
ATOM 725 O O . VAL A 1 85 ? -2.952 21.874 -6.304 1.00 96.44 85 VAL A O 1
ATOM 728 N N . TRP A 1 86 ? -2.589 22.640 -4.219 1.00 96.12 86 TRP A N 1
ATOM 729 C CA . TRP A 1 86 ? -3.939 22.400 -3.723 1.00 96.12 86 TRP A CA 1
ATOM 730 C C . TRP A 1 86 ? -4.567 23.683 -3.204 1.00 96.12 86 TRP A C 1
ATOM 732 O O . TRP A 1 86 ? -3.894 24.463 -2.527 1.00 96.12 86 TRP A O 1
ATOM 742 N N . ASP A 1 87 ? -5.877 23.823 -3.401 1.00 97.06 87 ASP A N 1
ATOM 743 C CA . ASP A 1 87 ? -6.668 24.644 -2.494 1.00 97.06 87 ASP A CA 1
ATOM 744 C C . ASP A 1 87 ? -6.708 24.012 -1.087 1.00 97.06 87 ASP A C 1
ATOM 746 O O . ASP A 1 87 ? -6.598 22.791 -0.911 1.00 97.06 87 ASP A O 1
ATOM 750 N N . LYS A 1 88 ? -6.856 24.846 -0.054 1.00 95.81 88 LYS A N 1
ATOM 751 C CA . LYS A 1 88 ? -6.829 24.410 1.346 1.00 95.81 88 LYS A CA 1
ATOM 752 C C . LYS A 1 88 ? -7.919 23.380 1.658 1.00 95.81 88 LYS A C 1
ATOM 754 O O . LYS A 1 88 ? -7.629 22.399 2.353 1.00 95.81 88 LYS A O 1
ATOM 759 N N . GLU A 1 89 ? -9.138 23.575 1.158 1.00 96.62 89 GLU A N 1
ATOM 760 C CA . GLU A 1 89 ? -10.256 22.672 1.445 1.00 96.62 89 GLU A CA 1
ATOM 761 C C . GLU A 1 89 ? -10.154 21.383 0.628 1.00 96.62 89 GLU A C 1
ATOM 763 O O . GLU A 1 89 ? -10.326 20.290 1.172 1.00 96.62 89 GLU A O 1
ATOM 768 N N . GLU A 1 90 ? -9.744 21.469 -0.638 1.00 96.50 90 GLU A N 1
ATOM 769 C CA . GLU A 1 90 ? -9.479 20.285 -1.464 1.00 96.50 90 GLU A CA 1
ATOM 770 C C . GLU A 1 90 ? -8.383 19.401 -0.860 1.00 96.50 90 GLU A C 1
ATOM 772 O O . GLU A 1 90 ? -8.512 18.173 -0.805 1.00 96.50 90 GLU A O 1
ATOM 777 N N . ARG A 1 91 ? -7.321 20.017 -0.327 1.00 96.38 91 ARG A N 1
ATOM 778 C CA . ARG A 1 91 ? -6.252 19.292 0.365 1.00 96.38 91 ARG A CA 1
ATOM 779 C C . ARG A 1 91 ? -6.766 18.562 1.599 1.00 96.38 91 ARG A C 1
ATOM 781 O O . ARG A 1 91 ? -6.334 17.442 1.877 1.00 96.38 91 ARG A O 1
ATOM 788 N N . LYS A 1 92 ? -7.667 19.191 2.356 1.00 96.56 92 LYS A N 1
ATOM 789 C CA . LYS A 1 92 ? -8.290 18.589 3.539 1.00 96.56 92 LYS A CA 1
ATOM 790 C C . LYS A 1 92 ? -9.156 17.392 3.145 1.00 96.56 92 LYS A C 1
ATOM 792 O O . LYS A 1 92 ? -9.026 16.334 3.756 1.00 96.56 92 LYS A O 1
ATOM 797 N N . ILE A 1 93 ? -9.959 17.522 2.087 1.00 96.06 93 ILE A N 1
ATOM 798 C CA . ILE A 1 93 ? -10.746 16.414 1.526 1.00 96.06 93 ILE A CA 1
ATOM 799 C C . ILE A 1 93 ? -9.821 15.272 1.088 1.00 96.06 93 ILE A C 1
ATOM 801 O O . ILE A 1 93 ? -10.066 14.120 1.440 1.00 96.06 93 ILE A O 1
ATOM 805 N N . ARG A 1 94 ? -8.717 15.579 0.390 1.00 96.00 94 ARG A N 1
ATOM 806 C CA . ARG A 1 94 ? -7.724 14.573 -0.011 1.00 96.00 94 ARG A CA 1
ATOM 807 C C . ARG A 1 94 ? -7.153 13.831 1.193 1.00 96.00 94 ARG A C 1
ATOM 809 O O . ARG A 1 94 ? -7.088 12.607 1.155 1.00 96.00 94 ARG A O 1
ATOM 816 N N . LYS A 1 95 ? -6.759 14.543 2.250 1.00 96.31 95 LYS A N 1
ATOM 817 C CA . LYS A 1 95 ? -6.192 13.930 3.461 1.00 96.31 95 LYS A CA 1
ATOM 818 C C . LYS A 1 95 ? -7.173 13.017 4.195 1.00 96.31 95 LYS A C 1
ATOM 820 O O . LYS A 1 95 ? -6.739 12.015 4.739 1.00 96.31 95 LYS A O 1
ATOM 825 N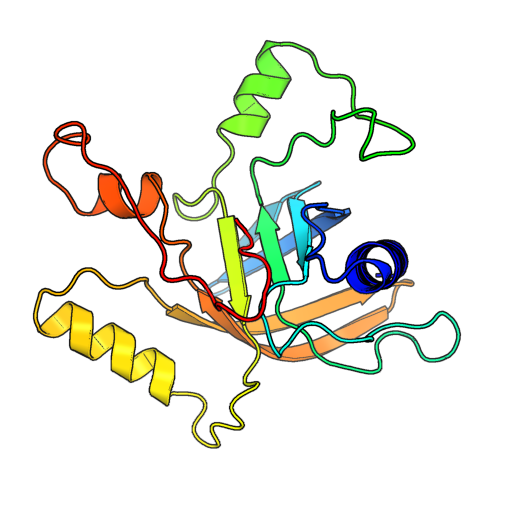 N . ASN A 1 96 ? -8.466 13.321 4.142 1.00 96.19 96 ASN A N 1
ATOM 826 C CA . ASN A 1 96 ? -9.514 12.529 4.789 1.00 96.19 96 ASN A CA 1
ATOM 827 C C . ASN A 1 96 ? -10.089 11.420 3.887 1.00 96.19 96 ASN A C 1
ATOM 829 O O . ASN A 1 96 ? -11.103 10.813 4.230 1.00 96.19 96 ASN A O 1
ATOM 833 N N . ARG A 1 97 ? -9.506 11.172 2.707 1.00 97.06 97 ARG A N 1
ATOM 834 C CA . ARG A 1 97 ? -10.015 10.159 1.778 1.00 97.06 97 ARG A CA 1
ATOM 835 C C . ARG A 1 97 ? -9.680 8.753 2.275 1.00 97.06 97 ARG A C 1
ATOM 837 O O . ARG A 1 97 ? -8.510 8.403 2.411 1.00 97.06 97 ARG A O 1
ATOM 844 N N . LEU A 1 98 ? -10.720 7.942 2.459 1.00 96.69 98 LEU A N 1
ATOM 845 C CA . LEU A 1 98 ? -10.634 6.571 2.960 1.00 96.69 98 LEU A CA 1
ATOM 846 C C . LEU A 1 98 ? -11.158 5.556 1.938 1.00 96.69 98 LEU A C 1
ATOM 848 O O . LEU A 1 98 ? -12.026 5.854 1.112 1.00 96.69 98 LEU A O 1
ATOM 852 N N . PHE A 1 99 ? -10.687 4.322 2.069 1.00 95.31 99 PHE A N 1
ATOM 853 C CA . PHE A 1 99 ? -11.272 3.132 1.460 1.00 95.31 99 PHE A CA 1
ATOM 854 C C . PHE A 1 99 ? -11.540 2.100 2.554 1.00 95.31 99 PHE A C 1
ATOM 856 O O . PHE A 1 99 ? -10.636 1.779 3.321 1.00 95.31 99 PHE A O 1
ATOM 863 N N . ALA A 1 100 ? -12.782 1.616 2.670 1.00 93.12 100 ALA A N 1
ATOM 864 C CA . ALA A 1 100 ? -13.200 0.701 3.743 1.00 93.12 100 ALA A CA 1
ATOM 865 C C . ALA A 1 100 ? -12.759 1.173 5.155 1.00 93.12 100 ALA A C 1
ATOM 867 O O . ALA A 1 100 ? -12.301 0.401 6.000 1.00 93.12 100 ALA A O 1
ATOM 868 N N . GLY A 1 101 ? -12.845 2.489 5.393 1.00 93.38 101 GLY A N 1
ATOM 869 C CA . GLY A 1 101 ? -12.416 3.129 6.639 1.00 93.38 101 GLY A CA 1
ATOM 870 C C . GLY A 1 101 ? -10.899 3.142 6.868 1.00 93.38 101 GLY A C 1
ATOM 871 O O . GLY A 1 101 ? -10.473 3.263 8.009 1.00 93.38 101 GLY A O 1
ATOM 872 N N . MET A 1 102 ? -10.074 2.935 5.842 1.00 95.06 102 MET A N 1
ATOM 873 C CA . MET A 1 102 ? -8.609 2.932 5.930 1.00 95.06 102 MET A CA 1
ATOM 874 C C . MET A 1 102 ? -8.006 4.005 5.022 1.00 95.06 102 MET A C 1
ATOM 876 O O . MET A 1 102 ? -8.446 4.193 3.889 1.00 95.06 102 MET A O 1
ATOM 880 N N . GLU A 1 103 ? -6.949 4.665 5.489 1.00 96.69 103 GLU A N 1
ATOM 881 C CA . GLU A 1 103 ? -6.141 5.568 4.657 1.00 96.69 103 GLU A CA 1
ATOM 882 C C . GLU A 1 103 ? -5.121 4.824 3.799 1.00 96.69 103 GLU A C 1
ATOM 884 O O . GLU A 1 103 ? -4.675 5.329 2.766 1.00 96.69 103 GLU A O 1
ATOM 889 N N . LYS A 1 104 ? -4.696 3.642 4.249 1.00 97.50 104 LYS A N 1
ATOM 890 C CA . LYS A 1 104 ? -3.614 2.867 3.647 1.00 97.50 104 LYS A CA 1
ATOM 891 C C . LYS A 1 104 ? -3.998 1.399 3.592 1.00 97.50 104 LYS A C 1
ATOM 893 O O . LYS A 1 104 ? -4.654 0.888 4.493 1.00 97.50 104 LYS A O 1
ATOM 898 N N . LEU A 1 105 ? -3.531 0.724 2.551 1.00 97.56 105 LEU A N 1
ATOM 899 C CA . LEU A 1 105 ? -3.727 -0.708 2.355 1.00 97.56 105 LEU A CA 1
ATOM 900 C C . LEU A 1 105 ? -2.406 -1.321 1.901 1.00 97.56 105 LEU A C 1
ATOM 902 O O . LEU A 1 105 ? -1.792 -0.833 0.951 1.00 97.56 105 LEU A O 1
ATOM 906 N N . ASP A 1 106 ? -1.951 -2.368 2.576 1.00 97.38 106 ASP A N 1
ATOM 907 C CA . ASP A 1 106 ? -0.737 -3.078 2.187 1.00 97.38 106 ASP A CA 1
ATOM 908 C C . ASP A 1 106 ? -1.127 -4.257 1.273 1.00 97.38 106 ASP A C 1
ATOM 910 O O . ASP A 1 106 ? -2.019 -5.032 1.600 1.00 97.38 106 ASP A O 1
ATOM 914 N N . LEU A 1 107 ? -0.479 -4.396 0.113 1.00 97.62 107 LEU A N 1
ATOM 915 C CA . LEU A 1 107 ? -0.666 -5.520 -0.811 1.00 97.62 107 LEU A CA 1
ATOM 916 C C . LEU A 1 107 ? 0.569 -6.418 -0.761 1.00 97.62 107 LEU A C 1
ATOM 918 O O . LEU A 1 107 ? 1.645 -6.053 -1.246 1.00 97.62 107 LEU A O 1
ATOM 922 N N . LYS A 1 108 ? 0.423 -7.606 -0.181 1.00 96.06 108 LYS A N 1
ATOM 923 C CA . LYS A 1 108 ? 1.527 -8.526 0.091 1.00 96.06 108 LYS A CA 1
ATOM 924 C C . LYS A 1 108 ? 1.410 -9.790 -0.758 1.00 96.06 108 LYS A C 1
ATOM 926 O O . LYS A 1 108 ? 0.532 -10.611 -0.525 1.00 96.06 108 LYS A O 1
ATOM 931 N N . TRP A 1 109 ? 2.299 -9.970 -1.731 1.00 94.56 109 TRP A N 1
ATOM 932 C CA . TRP A 1 109 ? 2.427 -11.257 -2.424 1.00 94.56 109 TRP A CA 1
ATOM 933 C C . TRP A 1 109 ? 2.997 -12.344 -1.503 1.00 94.56 109 TRP A C 1
ATOM 935 O O . TRP A 1 109 ? 3.627 -12.053 -0.483 1.00 94.56 109 TRP A O 1
ATOM 945 N N . ASN A 1 110 ? 2.828 -13.605 -1.890 1.00 93.19 110 ASN A N 1
ATOM 946 C CA . ASN A 1 110 ? 3.290 -14.768 -1.134 1.00 93.19 110 ASN A CA 1
ATOM 947 C C . ASN A 1 110 ? 4.822 -14.988 -1.204 1.00 93.19 110 ASN A C 1
ATOM 949 O O . ASN A 1 110 ? 5.312 -15.990 -1.722 1.00 93.19 110 ASN A O 1
ATOM 953 N N . LYS A 1 111 ? 5.603 -14.041 -0.667 1.00 90.81 111 LYS A N 1
ATOM 954 C CA . LYS A 1 111 ? 7.077 -14.099 -0.671 1.00 90.81 111 LYS A CA 1
ATOM 955 C C . LYS A 1 111 ? 7.633 -15.280 0.125 1.00 90.81 111 LYS A C 1
ATOM 957 O O . LYS A 1 111 ? 8.711 -15.772 -0.197 1.00 90.81 111 LYS A O 1
ATOM 962 N N . SER A 1 112 ? 6.916 -15.712 1.160 1.00 86.81 112 SER A N 1
ATOM 963 C CA . SER A 1 112 ? 7.286 -16.842 2.018 1.00 86.81 112 SER A CA 1
ATOM 964 C C . SER A 1 112 ? 7.129 -18.204 1.344 1.00 86.81 112 SER A C 1
ATOM 966 O O . SER A 1 112 ? 7.418 -19.206 1.992 1.00 86.81 112 SER A O 1
ATOM 968 N N . LEU A 1 113 ? 6.665 -18.244 0.087 1.00 89.44 113 LEU A N 1
ATOM 969 C CA . LEU A 1 113 ? 6.409 -19.480 -0.653 1.00 89.44 113 LEU A CA 1
ATOM 970 C C . LEU A 1 113 ? 5.486 -20.414 0.142 1.00 89.44 113 LEU A C 1
ATOM 972 O O . LEU A 1 113 ? 5.721 -21.612 0.276 1.00 89.44 113 LEU A O 1
ATOM 976 N N . ASP A 1 114 ? 4.444 -19.8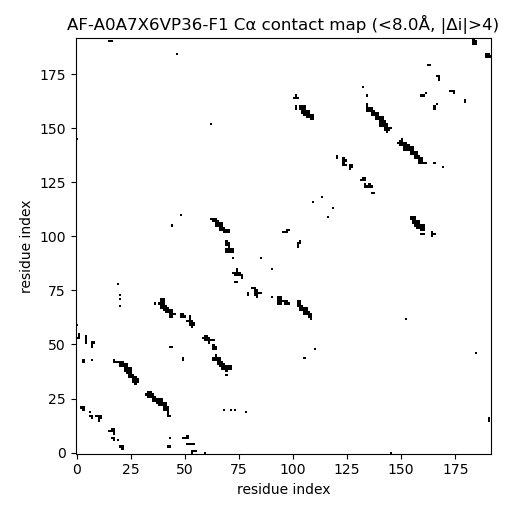35 0.742 1.00 93.06 114 ASP A N 1
ATOM 977 C CA . ASP A 1 114 ? 3.412 -20.618 1.400 1.00 93.06 114 ASP A CA 1
ATOM 978 C C . ASP A 1 114 ? 2.539 -21.303 0.354 1.00 93.06 114 ASP A C 1
ATOM 980 O O . ASP A 1 114 ? 1.643 -20.672 -0.192 1.00 93.06 114 ASP A O 1
ATOM 984 N N . GLU A 1 115 ? 2.774 -22.585 0.093 1.00 93.31 115 GLU A N 1
ATOM 985 C CA . GLU A 1 115 ? 2.007 -23.375 -0.882 1.00 93.31 115 GLU A CA 1
ATOM 986 C C . GLU A 1 115 ? 0.491 -23.302 -0.667 1.00 93.31 115 GLU A C 1
ATOM 988 O O . GLU A 1 115 ? -0.276 -23.395 -1.621 1.00 93.31 115 GLU A O 1
ATOM 993 N N . THR A 1 116 ? 0.049 -23.088 0.575 1.00 92.31 116 THR A N 1
ATOM 994 C CA . THR A 1 116 ? -1.376 -23.010 0.901 1.00 92.31 116 THR A CA 1
ATOM 995 C C . THR A 1 116 ? -1.970 -21.627 0.679 1.00 92.31 116 THR A C 1
ATOM 997 O O . THR A 1 116 ? -3.188 -21.518 0.633 1.00 92.31 116 THR A O 1
ATOM 1000 N N . TYR A 1 117 ? -1.151 -20.572 0.581 1.00 91.00 117 TYR A N 1
ATOM 1001 C CA . TYR A 1 117 ? -1.601 -19.174 0.556 1.00 91.00 117 TYR A CA 1
ATOM 1002 C C . TYR A 1 117 ? -2.605 -18.847 1.674 1.00 91.00 117 TYR A C 1
ATOM 1004 O O . TYR A 1 117 ? -3.528 -18.061 1.464 1.00 91.00 117 TYR A O 1
ATOM 1012 N N . THR A 1 118 ? -2.462 -19.456 2.856 1.00 93.31 118 THR A N 1
ATOM 1013 C CA . THR A 1 118 ? -3.423 -19.257 3.956 1.00 93.31 118 THR A CA 1
ATOM 1014 C C . THR A 1 118 ? -2.798 -19.174 5.341 1.00 93.31 118 THR A C 1
ATOM 1016 O O . THR A 1 118 ? -3.489 -18.760 6.268 1.00 93.31 118 THR A O 1
ATOM 1019 N N . ARG A 1 119 ? -1.509 -19.495 5.532 1.00 94.19 119 ARG A N 1
ATOM 1020 C CA . ARG A 1 119 ? -0.904 -19.500 6.878 1.00 94.19 119 ARG A CA 1
ATOM 1021 C C . ARG A 1 119 ? -1.024 -18.148 7.571 1.00 94.19 119 ARG A C 1
ATOM 1023 O O . ARG A 1 119 ? -1.400 -18.086 8.734 1.00 94.19 119 ARG A O 1
ATOM 1030 N N . GLU A 1 120 ? -0.717 -17.067 6.857 1.00 94.00 120 GLU A N 1
ATOM 1031 C CA . GLU A 1 120 ? -0.806 -15.708 7.407 1.00 94.00 120 GLU A CA 1
ATOM 1032 C C . GLU A 1 120 ? -2.257 -15.294 7.675 1.00 94.00 120 GLU A C 1
ATOM 1034 O O . GLU A 1 120 ? -2.533 -14.680 8.702 1.00 94.00 120 GLU A O 1
ATOM 1039 N N . TYR A 1 121 ? -3.185 -15.694 6.798 1.00 94.38 121 TYR A N 1
ATOM 1040 C CA . TYR A 1 121 ? -4.617 -15.483 6.998 1.00 94.38 121 TYR A CA 1
ATOM 1041 C C . TYR A 1 121 ? -5.109 -16.147 8.289 1.00 94.38 121 TYR A C 1
ATOM 1043 O O . TYR A 1 121 ? -5.668 -15.479 9.160 1.00 94.38 121 TYR A O 1
ATOM 1051 N N . TRP A 1 122 ? -4.827 -17.440 8.454 1.00 95.69 122 TRP A N 1
ATOM 1052 C CA . TRP A 1 122 ? -5.243 -18.196 9.633 1.00 95.69 122 TRP A CA 1
ATOM 1053 C C . TRP A 1 122 ? -4.551 -17.734 10.910 1.00 95.69 122 TRP A C 1
ATOM 1055 O O . TRP A 1 122 ? -5.194 -17.698 11.954 1.00 95.69 122 TRP A O 1
ATOM 1065 N N . ALA A 1 123 ? -3.279 -17.335 10.845 1.00 96.00 123 ALA A N 1
ATOM 1066 C CA . ALA A 1 123 ? -2.578 -16.796 12.005 1.00 96.00 123 ALA A CA 1
ATOM 1067 C C . ALA A 1 123 ? -3.257 -15.523 12.532 1.00 96.00 123 ALA A C 1
ATOM 1069 O O . ALA A 1 123 ? -3.517 -15.424 13.730 1.00 96.00 123 ALA A O 1
ATOM 1070 N N . TYR A 1 124 ? -3.593 -14.574 11.650 1.00 96.94 124 TYR A N 1
ATOM 1071 C CA . TYR A 1 124 ? -4.297 -13.361 12.065 1.00 96.94 124 TYR A CA 1
ATOM 1072 C C . TYR A 1 124 ? -5.720 -13.643 12.555 1.00 96.94 124 TYR A C 1
ATOM 1074 O O . TYR A 1 124 ? -6.100 -13.088 13.583 1.00 96.94 124 TYR A O 1
ATOM 1082 N N . SER A 1 125 ? -6.468 -14.536 11.894 1.00 96.38 125 SER A N 1
ATOM 1083 C CA . SER A 1 125 ? -7.798 -14.959 12.364 1.00 96.38 125 SER A CA 1
ATOM 1084 C C . SER A 1 125 ? -7.726 -15.555 13.769 1.00 96.38 125 SER A C 1
ATOM 1086 O O . SER A 1 125 ? -8.445 -15.124 14.661 1.00 96.38 125 SER A O 1
ATOM 1088 N N . MET A 1 126 ? -6.789 -16.479 13.995 1.00 97.69 126 MET A N 1
ATOM 1089 C CA . MET A 1 126 ? -6.581 -17.100 15.299 1.00 97.69 126 MET A CA 1
ATOM 1090 C C . MET A 1 126 ? -6.260 -16.050 16.368 1.00 97.69 126 MET A C 1
ATOM 1092 O O . MET A 1 126 ? -6.845 -16.076 17.444 1.00 97.69 126 MET A O 1
ATOM 1096 N N . TYR A 1 127 ? -5.367 -15.094 16.092 1.00 97.81 127 TYR A N 1
ATOM 1097 C CA . TYR A 1 127 ? -5.074 -14.016 17.043 1.00 97.81 127 TYR A CA 1
ATOM 1098 C C . TYR A 1 127 ? -6.329 -13.225 17.427 1.00 97.81 127 TYR A C 1
ATOM 1100 O O . TYR A 1 127 ? -6.543 -12.983 18.614 1.00 97.81 127 TYR A O 1
ATOM 1108 N N . GLN A 1 128 ? -7.176 -12.885 16.454 1.00 95.75 128 GLN A N 1
ATOM 1109 C CA . GLN A 1 128 ? -8.440 -12.191 16.709 1.00 95.75 128 GLN A CA 1
ATOM 1110 C C . GLN A 1 128 ? -9.398 -13.038 17.560 1.00 95.75 128 GLN A C 1
ATOM 1112 O O . GLN A 1 128 ? -9.974 -12.513 18.512 1.00 95.75 128 GLN A O 1
ATOM 1117 N N . ASP A 1 129 ? -9.504 -14.342 17.286 1.00 97.06 129 ASP A N 1
ATOM 1118 C CA . ASP A 1 129 ? -10.347 -15.274 18.049 1.00 97.06 129 ASP A CA 1
ATOM 1119 C C . ASP A 1 129 ? -9.905 -15.397 19.519 1.00 97.06 129 ASP A C 1
ATOM 1121 O O . ASP A 1 129 ? -10.731 -15.581 20.413 1.00 97.06 129 ASP A O 1
ATOM 1125 N N . PHE A 1 130 ? -8.606 -15.232 19.793 1.00 97.44 130 PHE A N 1
ATOM 1126 C CA . PHE A 1 130 ? -8.045 -15.176 21.149 1.00 97.44 130 PHE A CA 1
ATOM 1127 C C . PHE A 1 130 ? -8.031 -13.763 21.762 1.00 97.44 130 PHE A C 1
ATOM 1129 O O . PHE A 1 130 ? -7.413 -13.547 22.805 1.00 97.44 130 PHE A O 1
ATOM 1136 N N . GLY A 1 131 ? -8.702 -12.788 21.142 1.00 94.88 131 GLY A N 1
ATOM 1137 C CA . GLY A 1 131 ? -8.815 -11.419 21.655 1.00 94.88 131 GLY A CA 1
ATOM 1138 C C . GLY A 1 131 ? -7.556 -10.563 21.480 1.00 94.88 131 GLY A C 1
ATOM 1139 O O . GLY A 1 131 ? -7.468 -9.476 22.050 1.00 94.88 131 GLY A O 1
ATOM 1140 N N . VAL A 1 132 ? -6.579 -11.017 20.692 1.00 95.38 132 VAL A N 1
ATOM 1141 C CA . VAL A 1 132 ? -5.399 -10.224 20.338 1.00 95.38 132 VAL A CA 1
ATOM 1142 C C . VAL A 1 132 ? -5.750 -9.301 19.174 1.00 95.38 132 VAL A C 1
ATOM 1144 O O . VAL A 1 132 ? -6.246 -9.733 18.133 1.00 95.38 132 VAL A O 1
ATOM 1147 N N . LEU A 1 133 ? -5.449 -8.008 19.323 1.00 93.75 133 LEU A N 1
ATOM 1148 C CA . LEU A 1 133 ? -5.636 -7.033 18.252 1.00 93.75 133 LEU A CA 1
ATOM 1149 C C . LEU A 1 133 ? -4.709 -7.364 17.076 1.00 93.75 133 LEU A C 1
ATOM 1151 O O . LEU A 1 133 ? -3.498 -7.158 17.138 1.00 93.75 133 LEU A O 1
ATOM 1155 N N . ALA A 1 134 ? -5.299 -7.845 15.987 1.00 95.69 134 ALA A N 1
ATOM 1156 C CA . ALA A 1 134 ? -4.599 -8.220 14.768 1.00 95.69 134 ALA A CA 1
ATOM 1157 C C . ALA A 1 134 ? -5.270 -7.600 13.527 1.00 95.69 134 ALA A C 1
ATOM 1159 O O . ALA A 1 134 ? -6.497 -7.441 13.508 1.00 95.69 134 ALA A O 1
ATOM 1160 N N . PRO A 1 135 ? -4.489 -7.236 12.490 1.00 95.75 135 PRO A N 1
ATOM 1161 C CA . PRO A 1 135 ? -5.016 -6.681 11.246 1.00 95.75 135 PRO A CA 1
ATOM 1162 C C . PRO A 1 135 ? -5.898 -7.688 10.512 1.00 95.75 135 PRO A C 1
ATOM 1164 O O . PRO A 1 135 ? -5.612 -8.884 10.493 1.00 95.75 135 PRO A O 1
ATOM 1167 N N . ASN A 1 136 ? -6.936 -7.185 9.849 1.00 95.12 136 ASN A N 1
ATOM 1168 C CA . ASN A 1 136 ? -7.674 -7.979 8.877 1.00 95.12 136 ASN A CA 1
ATOM 1169 C C . ASN A 1 136 ? -6.838 -8.188 7.614 1.00 95.12 136 ASN A C 1
ATOM 1171 O O . ASN A 1 136 ? -6.143 -7.283 7.142 1.00 95.12 136 ASN A O 1
ATOM 1175 N N . ILE A 1 137 ? -6.941 -9.385 7.047 1.00 95.62 137 ILE A N 1
ATOM 1176 C CA . ILE A 1 137 ? -6.245 -9.767 5.825 1.00 95.62 137 ILE A CA 1
ATOM 1177 C C . ILE A 1 137 ? -7.214 -10.483 4.887 1.00 95.62 137 ILE A C 1
ATOM 1179 O O . ILE A 1 137 ? -8.058 -11.267 5.315 1.00 95.62 137 ILE A O 1
ATOM 1183 N N . THR A 1 138 ? -7.139 -10.189 3.593 1.00 94.94 138 THR A N 1
ATOM 1184 C CA . THR A 1 138 ? -8.039 -10.762 2.585 1.00 94.94 138 THR A CA 1
ATOM 1185 C C . THR A 1 138 ? -7.247 -11.152 1.342 1.00 94.94 138 THR A C 1
ATOM 1187 O O . THR A 1 138 ? -6.510 -10.313 0.820 1.00 94.94 138 THR A O 1
ATOM 1190 N N . PRO A 1 139 ? -7.355 -12.396 0.843 1.00 95.12 139 PRO A N 1
ATOM 1191 C CA . PRO A 1 139 ? -6.744 -12.766 -0.425 1.00 95.12 139 PRO A CA 1
ATOM 1192 C C . PRO A 1 139 ? -7.430 -12.019 -1.576 1.00 95.12 139 PRO A C 1
ATOM 1194 O O . PRO A 1 139 ? -8.655 -11.961 -1.660 1.00 95.12 139 PRO A O 1
ATOM 1197 N N . VAL A 1 140 ? -6.636 -11.439 -2.470 1.00 96.69 140 VAL A N 1
ATOM 1198 C CA . VAL A 1 140 ? -7.092 -10.657 -3.622 1.00 96.69 140 VAL A CA 1
ATOM 1199 C C . VAL A 1 140 ? -6.291 -11.029 -4.864 1.00 96.69 140 VAL A C 1
ATOM 1201 O O . VAL A 1 140 ? -5.106 -11.356 -4.783 1.00 96.69 140 VAL A O 1
ATOM 1204 N N . ASN A 1 141 ? -6.922 -10.947 -6.034 1.00 97.00 141 ASN A N 1
ATOM 1205 C CA . ASN A 1 141 ? -6.197 -10.967 -7.299 1.00 97.00 141 ASN A CA 1
ATOM 1206 C C . ASN A 1 141 ? -5.729 -9.547 -7.638 1.00 97.00 141 ASN A C 1
ATOM 1208 O O . ASN A 1 141 ? -6.529 -8.614 -7.595 1.00 97.00 141 ASN A O 1
ATOM 1212 N N . VAL A 1 142 ? -4.450 -9.385 -7.979 1.00 97.12 142 VAL A N 1
ATOM 1213 C CA . VAL A 1 142 ? -3.880 -8.085 -8.357 1.00 97.12 142 VAL A CA 1
ATOM 1214 C C . VAL A 1 142 ? -3.567 -8.069 -9.843 1.00 97.12 142 VAL A C 1
ATOM 1216 O O . VAL A 1 142 ? -2.883 -8.953 -10.357 1.00 97.12 142 VAL A O 1
ATOM 1219 N N . LYS A 1 143 ? -4.031 -7.016 -10.515 1.00 96.06 143 LYS A N 1
ATOM 1220 C CA . LYS A 1 143 ? -3.675 -6.696 -11.895 1.00 96.06 143 LYS A CA 1
ATOM 1221 C C . LYS A 1 143 ? -3.024 -5.322 -11.944 1.00 96.06 143 LYS A C 1
ATOM 1223 O O . LYS A 1 143 ? -3.460 -4.413 -11.237 1.00 96.06 143 LYS A O 1
ATOM 1228 N N . LEU A 1 144 ? -1.997 -5.174 -12.768 1.00 94.06 144 LEU A N 1
ATOM 1229 C CA . LEU A 1 144 ? -1.378 -3.890 -13.064 1.00 94.06 144 LEU A CA 1
ATOM 1230 C C . LEU A 1 144 ? -1.625 -3.532 -14.520 1.00 94.06 144 LEU A C 1
ATOM 1232 O O . LEU A 1 144 ? -1.218 -4.267 -15.414 1.00 94.06 144 LEU A O 1
ATOM 1236 N N . ASN A 1 145 ? -2.213 -2.360 -14.742 1.00 92.06 145 ASN A N 1
ATOM 1237 C CA . ASN A 1 145 ? -2.214 -1.743 -16.056 1.00 92.06 145 ASN A CA 1
ATOM 1238 C C . ASN A 1 145 ? -0.951 -0.884 -16.210 1.00 92.06 145 ASN A C 1
ATOM 1240 O O . ASN A 1 145 ? -0.734 0.069 -15.453 1.00 92.06 145 ASN A O 1
ATOM 1244 N N . TYR A 1 146 ? -0.093 -1.216 -17.170 1.00 86.25 146 TYR A N 1
ATOM 1245 C CA . TYR A 1 146 ? 1.019 -0.357 -17.574 1.00 86.25 146 TYR A CA 1
ATOM 1246 C C . TYR A 1 146 ? 1.260 -0.487 -19.075 1.00 86.25 146 TYR A C 1
ATOM 1248 O O . TYR A 1 146 ? 1.133 -1.565 -19.643 1.00 86.25 146 TYR A O 1
ATOM 1256 N N . ARG A 1 147 ? 1.617 0.624 -19.735 1.00 85.12 147 ARG A N 1
ATOM 1257 C CA . ARG A 1 147 ? 1.824 0.664 -21.199 1.00 85.12 147 ARG A CA 1
ATOM 1258 C C . ARG A 1 147 ? 0.621 0.114 -21.989 1.00 85.12 147 ARG A C 1
ATOM 1260 O O . ARG A 1 147 ? 0.810 -0.526 -23.017 1.00 85.12 147 ARG A O 1
ATOM 1267 N N . ASN A 1 148 ? -0.599 0.370 -21.506 1.00 83.31 148 ASN A N 1
ATOM 1268 C CA . ASN A 1 148 ? -1.854 -0.153 -22.063 1.00 83.31 148 ASN A CA 1
ATOM 1269 C C . ASN A 1 148 ? -1.940 -1.691 -22.093 1.00 83.31 148 ASN A C 1
ATOM 1271 O O . ASN A 1 148 ? -2.698 -2.242 -22.887 1.00 83.31 148 ASN A O 1
ATOM 1275 N N . ASN A 1 149 ? -1.173 -2.378 -21.244 1.00 83.94 149 ASN A N 1
ATOM 1276 C CA . ASN A 1 149 ? -1.260 -3.816 -21.052 1.00 83.94 149 ASN A CA 1
ATOM 1277 C C . ASN A 1 149 ? -1.710 -4.125 -19.621 1.00 83.94 149 ASN A C 1
ATOM 1279 O O . ASN A 1 149 ? -1.186 -3.538 -18.672 1.00 83.94 149 ASN A O 1
ATOM 1283 N N . ASP A 1 150 ? -2.651 -5.056 -19.489 1.00 89.19 150 ASP A N 1
ATOM 1284 C CA . ASP A 1 150 ? -3.106 -5.578 -18.204 1.00 89.19 150 ASP A CA 1
ATOM 1285 C C . ASP A 1 150 ? -2.311 -6.833 -17.856 1.00 89.19 150 ASP A C 1
ATOM 1287 O O . ASP A 1 150 ? -2.516 -7.904 -18.426 1.00 89.19 150 ASP A O 1
ATOM 1291 N N . GLU A 1 151 ? -1.422 -6.717 -16.878 1.00 91.44 151 GLU A N 1
ATOM 1292 C CA . GLU A 1 151 ? -0.674 -7.853 -16.362 1.00 91.44 151 GLU A CA 1
ATOM 1293 C C . GLU A 1 151 ? -1.303 -8.372 -15.071 1.00 91.44 151 GLU A C 1
ATOM 1295 O O . GLU A 1 151 ? -1.532 -7.625 -14.117 1.00 91.44 151 GLU A O 1
ATOM 1300 N N . ASN A 1 152 ? -1.585 -9.673 -15.030 1.00 94.75 152 ASN A N 1
ATOM 1301 C CA . ASN A 1 152 ? -2.078 -10.337 -13.833 1.00 94.75 152 ASN A CA 1
ATOM 1302 C C . ASN A 1 152 ? -0.899 -10.810 -12.976 1.00 94.75 152 ASN A C 1
ATOM 1304 O O . ASN A 1 152 ? -0.201 -11.748 -13.349 1.00 94.75 152 ASN A O 1
ATOM 1308 N N . LEU A 1 153 ? -0.725 -10.205 -11.801 1.00 94.62 153 LEU A N 1
ATOM 1309 C CA . LEU A 1 153 ? 0.347 -10.550 -10.865 1.00 94.62 153 LEU A CA 1
ATOM 1310 C C . LEU A 1 153 ? 0.002 -11.740 -9.954 1.00 94.62 153 LEU A C 1
ATOM 1312 O O . LEU A 1 153 ? 0.813 -12.145 -9.121 1.00 94.62 153 LEU A O 1
ATOM 1316 N N . GLY A 1 154 ? -1.207 -12.289 -10.069 1.00 94.31 154 GLY A N 1
ATOM 1317 C CA . GLY A 1 154 ? -1.668 -13.417 -9.269 1.00 94.31 154 GLY A CA 1
ATOM 1318 C C . GLY A 1 154 ? -2.260 -13.005 -7.921 1.00 94.31 154 GLY A C 1
ATOM 1319 O O . GLY A 1 154 ? -2.945 -11.985 -7.805 1.00 94.31 154 GLY A O 1
ATOM 1320 N N . VAL A 1 155 ? -2.074 -13.861 -6.914 1.00 95.19 155 VAL A N 1
ATOM 1321 C CA . VAL A 1 155 ? -2.717 -13.736 -5.598 1.00 95.19 155 VAL A CA 1
ATOM 1322 C C . VAL A 1 155 ? -1.825 -12.975 -4.624 1.00 95.19 155 VAL A C 1
ATOM 1324 O O . VAL A 1 155 ? -0.664 -13.323 -4.397 1.00 95.19 155 VAL A O 1
ATOM 1327 N N . PHE A 1 156 ? -2.403 -11.942 -4.026 1.00 97.00 156 PHE A N 1
ATOM 1328 C CA . PHE A 1 156 ? -1.827 -11.151 -2.948 1.00 97.00 156 PHE A CA 1
ATOM 1329 C C . PHE A 1 156 ? -2.758 -11.204 -1.745 1.00 97.00 156 PHE A C 1
ATOM 1331 O O . PHE A 1 156 ? -3.927 -11.559 -1.855 1.00 97.00 156 PHE A O 1
ATOM 1338 N N . TYR A 1 157 ? -2.260 -10.760 -0.606 1.00 96.88 157 TYR A N 1
ATOM 1339 C CA . TYR A 1 157 ? -3.089 -10.362 0.511 1.00 96.88 157 TYR A CA 1
ATOM 1340 C C . TYR A 1 157 ? -3.254 -8.847 0.548 1.00 96.88 157 TYR A C 1
ATOM 1342 O O . TYR A 1 157 ? -2.263 -8.117 0.566 1.00 96.88 157 TYR A O 1
ATOM 1350 N N . ALA A 1 158 ? -4.497 -8.386 0.609 1.00 97.12 158 ALA A N 1
ATOM 1351 C CA . ALA A 1 158 ? -4.847 -7.053 1.065 1.00 97.12 158 ALA A CA 1
ATOM 1352 C C . ALA A 1 158 ? -4.852 -7.060 2.598 1.00 97.12 158 ALA A C 1
ATOM 1354 O O . ALA A 1 158 ? -5.683 -7.723 3.215 1.00 97.12 158 ALA A O 1
ATOM 1355 N N . LEU A 1 159 ? -3.888 -6.369 3.194 1.00 96.38 159 LEU A N 1
ATOM 1356 C CA . LEU A 1 159 ? -3.644 -6.322 4.630 1.00 96.38 159 LEU A CA 1
ATOM 1357 C C . LEU A 1 159 ? -3.975 -4.927 5.167 1.00 96.38 159 LEU A C 1
ATOM 1359 O O . LEU A 1 159 ? -3.476 -3.915 4.662 1.00 96.38 159 LEU A O 1
ATOM 1363 N N . GLU A 1 160 ? -4.796 -4.890 6.213 1.00 96.25 160 GLU A N 1
ATOM 1364 C CA . GLU A 1 160 ? -5.117 -3.677 6.958 1.00 96.25 160 GLU A CA 1
ATOM 1365 C C . GLU A 1 160 ? -3.847 -3.047 7.544 1.00 96.25 160 GLU A C 1
ATOM 1367 O O . GLU A 1 160 ? -3.007 -3.711 8.160 1.00 96.25 160 GLU A O 1
ATOM 1372 N N . ALA A 1 161 ? -3.697 -1.737 7.358 1.00 94.81 161 ALA A N 1
ATOM 1373 C CA . ALA A 1 161 ? -2.598 -1.008 7.965 1.00 94.81 161 ALA A CA 1
ATOM 1374 C C . ALA A 1 161 ? -2.827 -0.876 9.478 1.00 94.81 161 ALA A C 1
ATOM 1376 O O . ALA A 1 161 ? -3.823 -0.315 9.912 1.00 94.81 161 ALA A O 1
ATOM 1377 N N . VAL A 1 162 ? -1.870 -1.347 10.283 1.00 93.56 162 VAL A N 1
ATOM 1378 C CA . VAL A 1 162 ? -1.855 -1.098 11.733 1.00 93.56 162 VAL A CA 1
ATOM 1379 C C . VAL A 1 162 ? -1.386 0.342 11.968 1.00 93.56 162 VAL A C 1
ATOM 1381 O O . VAL A 1 162 ? -0.182 0.620 11.931 1.00 93.56 162 VAL A O 1
ATOM 1384 N N . ASP A 1 163 ? -2.330 1.266 12.097 1.00 91.06 163 ASP A N 1
ATOM 1385 C CA . ASP A 1 163 ? -2.134 2.697 12.356 1.00 91.06 163 ASP A CA 1
ATOM 1386 C C . ASP A 1 163 ? -3.212 3.247 13.313 1.00 91.06 163 ASP A C 1
ATOM 1388 O O . ASP A 1 163 ? -3.872 2.483 14.016 1.00 91.06 163 ASP A O 1
ATOM 1392 N N . GLU A 1 164 ? -3.362 4.570 13.392 1.00 89.50 164 GLU A N 1
ATOM 1393 C CA . GLU A 1 164 ? -4.328 5.221 14.281 1.00 89.50 164 GLU A CA 1
ATOM 1394 C C . GLU A 1 164 ? -5.768 4.754 14.009 1.00 89.50 164 GLU A C 1
ATOM 1396 O O . GLU A 1 164 ? -6.479 4.398 14.947 1.00 89.50 164 GLU A O 1
ATOM 1401 N N . LEU A 1 165 ? -6.165 4.625 12.737 1.00 90.44 165 LEU A N 1
ATOM 1402 C CA . LEU A 1 165 ? -7.509 4.175 12.358 1.00 90.44 165 LEU A CA 1
ATOM 1403 C C . LEU A 1 165 ? -7.752 2.703 12.705 1.00 90.44 165 LEU A C 1
ATOM 1405 O O . LEU A 1 165 ? -8.887 2.316 12.983 1.00 90.44 165 LEU A O 1
ATOM 1409 N N . PHE A 1 166 ? -6.713 1.863 12.694 1.00 92.12 166 PHE A N 1
ATOM 1410 C CA . PHE A 1 166 ? -6.824 0.479 13.168 1.00 92.12 166 PHE A CA 1
ATOM 1411 C C . PHE A 1 166 ? -7.222 0.421 14.649 1.00 92.12 166 PHE A C 1
ATOM 1413 O O . PHE A 1 166 ? -8.063 -0.405 15.020 1.00 92.12 166 PHE A O 1
ATOM 1420 N N . LEU A 1 167 ? -6.625 1.295 15.466 1.00 90.38 167 LEU A N 1
ATOM 1421 C CA . LEU A 1 167 ? -6.867 1.389 16.904 1.00 90.38 167 LEU A CA 1
ATOM 1422 C C . LEU A 1 167 ? -8.224 2.036 17.212 1.00 90.38 167 LEU A C 1
ATOM 1424 O O . LEU A 1 167 ? -8.978 1.473 17.999 1.00 90.38 167 LEU A O 1
ATOM 1428 N N . GLU A 1 168 ? -8.578 3.148 16.557 1.00 87.62 168 GLU A N 1
ATOM 1429 C CA . GLU A 1 168 ? -9.863 3.846 16.772 1.00 87.62 168 GLU A CA 1
ATOM 1430 C C . GLU A 1 168 ? -11.079 2.948 16.520 1.00 87.62 168 GLU A C 1
ATOM 1432 O O . GLU A 1 168 ? -12.096 3.064 17.196 1.00 87.62 168 GLU A O 1
ATOM 1437 N N . LYS A 1 169 ? -10.979 2.016 15.567 1.00 87.56 169 LYS A N 1
ATOM 1438 C CA . LYS A 1 169 ? -12.053 1.051 15.280 1.00 87.56 169 LYS A CA 1
ATOM 1439 C C . LYS A 1 169 ? -12.230 -0.015 16.360 1.00 87.56 169 LYS A C 1
ATOM 1441 O O . LYS A 1 169 ? -13.258 -0.687 16.373 1.00 87.56 169 LYS A O 1
ATOM 1446 N N . ARG A 1 170 ? -11.203 -0.255 17.179 1.00 88.56 170 ARG A N 1
ATOM 1447 C CA . ARG A 1 170 ? -11.116 -1.418 18.079 1.00 88.56 170 ARG A CA 1
ATOM 1448 C C . ARG A 1 170 ? -11.065 -1.046 19.554 1.00 88.56 170 ARG A C 1
ATOM 1450 O O . ARG A 1 170 ? -11.331 -1.901 20.391 1.00 88.56 170 ARG A O 1
ATOM 1457 N N . LEU A 1 171 ? -10.734 0.199 19.880 1.00 86.31 171 LEU A N 1
ATOM 1458 C CA . LEU A 1 171 ? -10.646 0.695 21.247 1.00 86.31 171 LEU A CA 1
ATOM 1459 C C . LEU A 1 171 ? -11.794 1.674 21.512 1.00 86.31 171 LEU A C 1
ATOM 1461 O O . LEU A 1 171 ? -12.044 2.582 20.727 1.00 86.31 171 LEU A O 1
ATOM 1465 N N . ALA A 1 172 ? -12.516 1.454 22.614 1.00 69.50 172 ALA A N 1
ATOM 1466 C CA . ALA A 1 172 ? -13.757 2.163 22.940 1.00 69.50 172 ALA A CA 1
ATOM 1467 C C . ALA A 1 172 ? -13.561 3.653 23.268 1.00 69.50 172 ALA A C 1
ATOM 1469 O O . ALA A 1 172 ? -14.495 4.442 23.137 1.00 69.50 172 ALA A O 1
ATOM 1470 N N . GLU A 1 173 ? -12.356 4.047 23.673 1.00 65.62 173 GLU A N 1
ATOM 1471 C CA . GLU A 1 173 ? -11.993 5.442 23.884 1.00 65.62 173 GLU A CA 1
ATOM 1472 C C . GLU A 1 173 ? -11.010 5.866 22.802 1.00 65.62 173 GLU A C 1
ATOM 1474 O O . GLU A 1 173 ? -10.059 5.140 22.500 1.00 65.62 173 GLU A O 1
ATOM 1479 N N . LYS A 1 174 ? -11.246 7.055 22.228 1.00 57.81 174 LYS A N 1
ATOM 1480 C CA . LYS A 1 174 ? -10.300 7.735 21.344 1.00 57.81 174 LYS A CA 1
ATOM 1481 C C . LYS A 1 174 ? -9.007 7.913 22.123 1.00 57.81 174 LYS A C 1
ATOM 1483 O O . LYS A 1 174 ? -8.903 8.877 22.868 1.00 57.81 174 LYS A O 1
ATOM 1488 N N . HIS A 1 175 ? -8.097 6.956 21.954 1.00 55.06 175 HIS A N 1
ATOM 1489 C CA . HIS A 1 175 ? -6.722 6.918 22.435 1.00 55.06 175 HIS A CA 1
ATOM 1490 C C . HIS A 1 175 ? -6.542 7.545 23.819 1.00 55.06 175 HIS A C 1
ATOM 1492 O O . HIS A 1 175 ? -6.476 8.764 23.945 1.00 55.06 175 HIS A O 1
ATOM 1498 N N . LEU A 1 176 ? -6.319 6.728 24.849 1.00 60.72 176 LEU A N 1
ATOM 1499 C CA . LEU A 1 176 ? -5.865 7.164 26.184 1.00 60.72 176 LEU A CA 1
ATOM 1500 C C . LEU A 1 176 ? -4.492 7.900 26.177 1.00 60.72 176 LEU A C 1
ATOM 1502 O O . LEU A 1 176 ? -3.790 7.918 27.182 1.00 60.72 176 LEU A O 1
ATOM 1506 N N . GLY A 1 177 ? -4.069 8.477 25.047 1.00 66.06 177 GLY A N 1
ATOM 1507 C CA . GLY A 1 177 ? -2.778 9.126 24.847 1.00 66.06 177 GLY A CA 1
ATOM 1508 C C . GLY A 1 177 ? -1.621 8.143 24.670 1.00 66.06 177 GLY A C 1
ATOM 1509 O O . GLY A 1 177 ? -0.494 8.494 24.992 1.00 66.06 177 GLY A O 1
ATOM 1510 N N . GLY A 1 178 ? -1.892 6.911 24.224 1.00 76.69 178 GLY A N 1
ATOM 1511 C CA . GLY A 1 178 ? -0.870 5.879 24.029 1.00 76.69 178 GLY A CA 1
ATOM 1512 C C . GLY A 1 178 ? -0.139 5.970 22.686 1.00 76.69 178 GLY A C 1
ATOM 1513 O O . GLY A 1 178 ? -0.651 6.530 21.720 1.00 76.69 178 GLY A O 1
ATOM 1514 N N . ASP A 1 179 ? 1.037 5.346 22.620 1.00 83.19 179 ASP A N 1
ATOM 1515 C CA . ASP A 1 179 ? 1.867 5.273 21.416 1.00 83.19 179 ASP A CA 1
ATOM 1516 C C . ASP A 1 179 ? 1.748 3.909 20.713 1.00 83.19 179 ASP A C 1
ATOM 1518 O O . ASP A 1 179 ? 1.665 2.858 21.356 1.00 83.19 179 ASP A O 1
ATOM 1522 N N . LEU A 1 180 ? 1.827 3.906 19.377 1.00 86.12 180 LEU A N 1
ATOM 1523 C CA . LEU A 1 180 ? 1.907 2.691 18.563 1.00 86.12 180 LEU A CA 1
ATOM 1524 C C . LEU A 1 180 ? 3.341 2.461 18.074 1.00 86.12 180 LEU A C 1
ATOM 1526 O O . LEU A 1 180 ? 3.829 3.163 17.187 1.00 86.12 180 LEU A O 1
ATOM 1530 N N . TYR A 1 181 ? 3.982 1.410 18.580 1.00 87.12 181 TYR A N 1
ATOM 1531 C CA . TYR A 1 181 ? 5.328 1.012 18.167 1.00 87.12 181 TYR A CA 1
ATOM 1532 C C . TYR A 1 181 ? 5.297 -0.186 17.218 1.00 87.12 181 TYR A C 1
ATOM 1534 O O . TYR A 1 181 ? 4.518 -1.125 17.388 1.00 87.12 181 TYR A O 1
ATOM 1542 N N . LYS A 1 182 ? 6.185 -0.181 16.220 1.00 84.56 182 LYS A N 1
ATOM 1543 C CA . LYS A 1 182 ? 6.404 -1.316 15.315 1.00 84.56 182 LYS A CA 1
ATOM 1544 C C . LYS A 1 182 ? 7.807 -1.856 15.507 1.00 84.56 182 LYS A C 1
ATOM 1546 O O . LYS A 1 182 ? 8.772 -1.098 15.501 1.00 84.56 182 LYS A O 1
ATOM 1551 N N . VAL A 1 183 ? 7.916 -3.176 15.627 1.00 83.19 183 VAL A N 1
ATOM 1552 C CA . VAL A 1 183 ? 9.219 -3.841 15.663 1.00 83.19 183 VAL A CA 1
ATOM 1553 C C . VAL A 1 183 ? 9.857 -3.717 14.281 1.00 83.19 183 VAL A C 1
ATOM 1555 O O . VAL A 1 183 ? 9.381 -4.289 13.297 1.00 83.19 183 VAL A O 1
ATOM 1558 N N . GLY A 1 184 ? 10.915 -2.914 14.205 1.00 73.62 184 GLY A N 1
ATOM 1559 C CA . GLY A 1 184 ? 11.718 -2.749 13.002 1.00 73.62 184 GLY A CA 1
ATOM 1560 C C . GLY A 1 184 ? 12.639 -3.944 12.756 1.00 73.62 184 GLY A C 1
ATOM 1561 O O . GLY A 1 184 ? 12.897 -4.760 13.637 1.00 73.62 184 GLY A O 1
ATOM 1562 N N . TRP A 1 185 ? 13.173 -4.028 11.539 1.00 64.62 185 TRP A N 1
ATOM 1563 C CA . TRP A 1 185 ? 14.273 -4.940 11.231 1.00 64.62 185 TRP A CA 1
ATOM 1564 C C . TRP A 1 185 ? 15.594 -4.216 11.492 1.00 64.62 185 TRP A C 1
ATOM 1566 O O . TRP A 1 185 ? 15.941 -3.303 10.744 1.00 64.62 185 TRP A O 1
ATOM 1576 N N . SER A 1 186 ? 16.305 -4.587 12.557 1.00 55.06 186 SER A N 1
ATOM 1577 C CA . SER A 1 186 ? 17.604 -4.012 12.912 1.00 55.06 186 SER A CA 1
ATOM 1578 C C . SER A 1 186 ? 18.737 -4.764 12.214 1.00 55.06 186 SER A C 1
ATOM 1580 O O . SER A 1 186 ? 19.329 -5.687 12.770 1.00 55.06 186 SER A O 1
ATOM 1582 N N . ALA A 1 187 ? 19.060 -4.341 10.997 1.00 48.03 187 ALA A N 1
ATOM 1583 C CA . ALA A 1 187 ? 20.414 -4.462 10.474 1.00 48.03 187 ALA A CA 1
ATOM 1584 C C . ALA A 1 187 ? 20.900 -3.031 10.202 1.00 48.03 187 ALA A C 1
ATOM 1586 O O . ALA A 1 187 ? 20.533 -2.431 9.203 1.00 48.03 187 ALA A O 1
ATOM 1587 N N . GLY A 1 188 ? 21.627 -2.445 11.156 1.00 43.97 188 GLY A N 1
ATOM 1588 C CA . GLY A 1 188 ? 22.383 -1.199 10.969 1.00 43.97 188 GLY A CA 1
ATOM 1589 C C . GLY A 1 188 ? 21.616 0.123 11.059 1.00 43.97 188 GLY A C 1
ATOM 1590 O O . GLY A 1 188 ? 22.053 0.996 11.800 1.00 43.97 188 GLY A O 1
ATOM 1591 N N . MET A 1 189 ? 20.493 0.303 10.362 1.00 43.97 189 MET A N 1
ATOM 1592 C CA . MET A 1 189 ? 19.759 1.578 10.357 1.00 43.97 189 MET A CA 1
ATOM 1593 C C . MET A 1 189 ? 18.245 1.336 10.313 1.00 43.97 189 MET A C 1
ATOM 1595 O O . MET A 1 189 ? 17.708 0.711 9.399 1.00 43.97 189 MET A O 1
ATOM 1599 N N . GLY A 1 190 ? 17.549 1.782 11.363 1.00 34.78 190 GLY A N 1
ATOM 1600 C CA . GLY A 1 190 ? 16.097 1.666 11.484 1.00 34.78 190 GLY A CA 1
ATOM 1601 C C . GLY A 1 190 ? 15.372 2.429 10.373 1.00 34.78 190 GLY A C 1
ATOM 1602 O O . GLY A 1 190 ? 15.802 3.502 9.964 1.00 34.78 190 GLY A O 1
ATOM 1603 N N . GLY A 1 191 ? 14.263 1.871 9.887 1.00 42.84 191 GLY A N 1
ATOM 1604 C CA . GLY A 1 191 ? 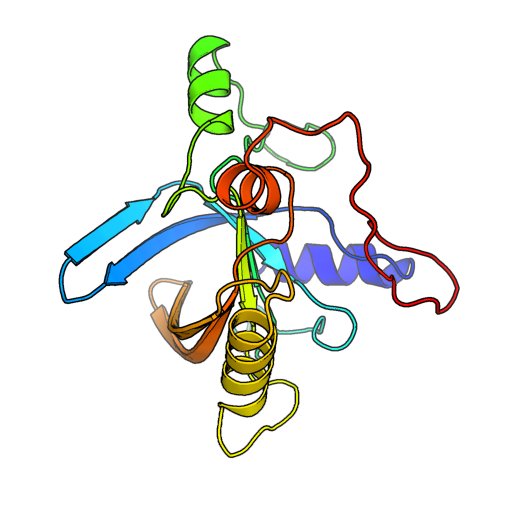13.367 2.537 8.941 1.00 42.84 191 GLY A CA 1
ATOM 1605 C C . GLY A 1 191 ? 11.947 2.595 9.496 1.00 42.84 191 GLY A C 1
ATOM 1606 O O . GLY A 1 191 ? 11.476 1.578 10.008 1.00 42.84 191 GLY A O 1
ATOM 1607 N N . GLU A 1 192 ? 11.343 3.781 9.355 1.00 41.72 192 GLU A N 1
ATOM 1608 C CA . GLU A 1 192 ? 9.993 4.238 9.756 1.00 41.72 192 GLU A CA 1
ATOM 1609 C C . GLU A 1 192 ? 8.839 3.226 9.617 1.00 41.72 192 GLU A C 1
ATOM 1611 O O . GLU A 1 192 ? 8.733 2.531 8.570 1.00 41.72 192 GLU A O 1
#

pLDDT: mean 90.92, std 11.58, range [34.78, 98.44]

Radius of gyration: 17.57 Å; Cα contacts (8 Å, |Δi|>4): 292; chains: 1; bounding box: 42×48×48 Å

Sequence (192 aa):
MALIQQDYEYYQSFDSKSPIYRKADVTFIINGVIYFYEEVGIRMKGNTSRRNFYNPYEGVFDIIHYKLSFSQTFDNEDRYLNPKVWDKEERKIRKNRLFAGMEKLDLKWNKSLDETYTREYWAYSMYQDFGVLAPNITPVNVKLNYRNNDENLGVFYALEAVDELFLEKRLAEKHLGGDLYKVGWSAGMGGE

Solvent-accessible surface area (backbone atoms only — not comparable to full-atom values): 11802 Å² total; per-residue (Å²): 105,70,66,58,43,51,40,44,58,58,26,48,75,73,78,42,77,55,86,65,61,43,80,39,70,46,77,47,75,56,97,85,44,79,47,80,41,77,58,23,19,39,27,74,32,68,84,88,42,58,68,90,29,58,47,98,86,78,39,74,80,49,87,58,23,37,33,41,26,48,30,52,71,61,54,48,70,94,83,30,98,76,43,46,86,69,57,74,66,60,46,52,54,38,54,70,30,61,55,98,81,31,48,42,41,34,37,40,49,67,83,84,67,54,91,78,77,40,70,68,51,52,52,33,52,51,36,44,76,73,72,40,95,54,59,60,64,42,84,39,80,45,69,47,79,54,95,94,38,80,45,77,76,45,66,26,30,46,30,50,50,88,49,72,61,52,47,56,76,75,40,96,55,85,61,97,78,75,84,92,85,75,91,62,72,85,71,97,58,81,67,137